Protein AF-A0A955X1X3-F1 (afdb_monomer)

Mean predicted aligned error: 7.54 Å

Nearest PDB structures (foldseek):
  5fnn-assembly2_B  TM=8.865E-01  e=3.882E-06  Escherichia coli K-12
  7bhc-assembly2_B  TM=8.865E-01  e=4.724E-06  Escherichia coli K-12
  5fny-assembly2_B  TM=8.948E-01  e=7.349E-06  Escherichia coli K-12
  7oyi-assembly2_B  TM=8.916E-01  e=1.088E-05  Escherichia coli K-12
  5fnp-assembly2_B  TM=8.627E-01  e=6.996E-06  Escherichia coli K-12

Foldseek 3Di:
DDDDDPDDDDDPDDVDDDPLVPLVVLLVDPLVVLLCCCVVPQPVVLLVLLVLLLVLLVLLVVVVQADPVLNVLSVVLSVLVNVLVVCCVPPQSVCLVVLVLVVNVVVLVVSVVVLVVSVVSLVVSLVRLVPGDADPPVVSNVSSVVSNVSSVVSVVSSVSSVCSCVRRNNVVSNVD

Radius of gyration: 18.53 Å; Cα contacts (8 Å, |Δi|>4): 139; chains: 1; bounding box: 48×33×53 Å

Structure (mmCIF, N/CA/C/O backbone):
data_AF-A0A955X1X3-F1
#
_entry.id   AF-A0A955X1X3-F1
#
loop_
_atom_site.group_PDB
_atom_site.id
_atom_site.type_symbol
_atom_site.label_atom_id
_atom_site.label_alt_id
_atom_site.label_comp_id
_atom_site.label_asym_id
_atom_site.label_entity_id
_atom_site.label_seq_id
_atom_site.pdbx_PDB_ins_code
_atom_site.Cartn_x
_atom_site.Cartn_y
_atom_site.Cartn_z
_atom_site.occupancy
_atom_site.B_iso_or_equiv
_atom_site.auth_seq_id
_atom_site.auth_comp_id
_atom_site.auth_asym_id
_atom_site.auth_atom_id
_atom_site.pdbx_PDB_model_num
ATOM 1 N N . MET A 1 1 ? 28.014 -24.424 -8.468 1.00 38.72 1 MET A N 1
ATOM 2 C CA . MET A 1 1 ? 28.455 -23.076 -8.046 1.00 38.72 1 MET A CA 1
ATOM 3 C C . MET A 1 1 ? 27.327 -22.443 -7.246 1.00 38.72 1 MET A C 1
ATOM 5 O O . MET A 1 1 ? 26.275 -22.192 -7.814 1.00 38.72 1 MET A O 1
ATOM 9 N N . ARG A 1 2 ? 27.481 -22.294 -5.925 1.00 33.59 2 ARG A N 1
ATOM 10 C CA . ARG A 1 2 ? 26.462 -21.675 -5.061 1.00 33.59 2 ARG A CA 1
ATOM 11 C C . ARG A 1 2 ? 26.580 -20.155 -5.207 1.00 33.59 2 ARG A C 1
ATOM 13 O O . ARG A 1 2 ? 27.651 -19.618 -4.936 1.00 33.59 2 ARG A O 1
ATOM 20 N N . ARG A 1 3 ? 25.529 -19.485 -5.690 1.00 34.31 3 ARG A N 1
ATOM 21 C CA . ARG A 1 3 ? 25.474 -18.017 -5.744 1.00 34.31 3 ARG A CA 1
ATOM 22 C C . ARG A 1 3 ? 25.401 -17.507 -4.302 1.00 34.31 3 ARG A C 1
ATOM 24 O O . ARG A 1 3 ? 24.517 -17.921 -3.561 1.00 34.31 3 ARG A O 1
ATOM 31 N N . ARG A 1 4 ? 26.383 -16.701 -3.888 1.00 33.38 4 ARG A N 1
ATOM 32 C CA . ARG A 1 4 ? 26.365 -15.996 -2.601 1.00 33.38 4 ARG A CA 1
ATOM 33 C C . ARG A 1 4 ? 25.335 -14.874 -2.704 1.00 33.38 4 ARG A C 1
ATOM 35 O O . ARG A 1 4 ? 25.485 -14.006 -3.558 1.00 33.38 4 ARG A O 1
ATOM 42 N N . THR A 1 5 ? 24.320 -14.908 -1.853 1.00 31.34 5 THR A N 1
ATOM 43 C CA . THR A 1 5 ? 23.469 -13.756 -1.547 1.00 31.34 5 THR A CA 1
ATOM 44 C C . THR A 1 5 ? 24.368 -12.641 -0.996 1.00 31.34 5 THR A C 1
ATOM 46 O O . THR A 1 5 ? 25.199 -12.935 -0.129 1.00 31.34 5 THR A O 1
ATOM 49 N N . PRO A 1 6 ? 24.286 -11.392 -1.485 1.00 35.31 6 PRO A N 1
ATOM 50 C CA . 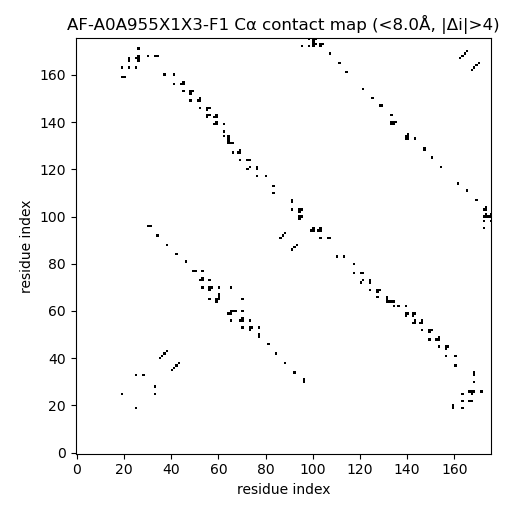PRO A 1 6 ? 24.982 -10.289 -0.843 1.00 35.31 6 PRO A CA 1
ATOM 51 C C . PRO A 1 6 ? 24.318 -10.040 0.514 1.00 35.31 6 PRO A C 1
ATOM 53 O O . PRO A 1 6 ? 23.179 -9.594 0.597 1.00 35.31 6 PRO A O 1
ATOM 56 N N . GLN A 1 7 ? 25.020 -10.401 1.585 1.00 31.58 7 GLN A N 1
ATOM 57 C CA . GLN A 1 7 ? 24.605 -10.103 2.947 1.00 31.58 7 GLN A CA 1
ATOM 58 C C . GLN A 1 7 ? 24.940 -8.635 3.213 1.00 31.58 7 GLN A C 1
ATOM 60 O O . GLN A 1 7 ? 26.107 -8.281 3.380 1.00 31.58 7 GLN A O 1
ATOM 65 N N . VAL A 1 8 ? 23.923 -7.777 3.190 1.00 39.81 8 VAL A N 1
ATOM 66 C CA . VAL A 1 8 ? 24.036 -6.416 3.715 1.00 39.81 8 VAL A CA 1
ATOM 67 C C . VAL A 1 8 ? 24.044 -6.546 5.236 1.00 39.81 8 VAL A C 1
ATOM 69 O O . VAL A 1 8 ? 23.034 -6.901 5.838 1.00 39.81 8 VAL A O 1
ATOM 72 N N . SER A 1 9 ? 25.210 -6.355 5.852 1.00 32.03 9 SER A N 1
ATOM 73 C CA . SER A 1 9 ? 25.320 -6.267 7.308 1.00 32.03 9 SER A CA 1
ATOM 74 C C . SER A 1 9 ? 24.825 -4.897 7.759 1.00 32.03 9 SER A C 1
ATOM 76 O O . SER A 1 9 ? 25.375 -3.883 7.330 1.00 32.03 9 SER A O 1
ATOM 78 N N . LEU A 1 10 ? 23.813 -4.877 8.624 1.00 36.25 10 LEU A N 1
ATOM 79 C CA . LEU A 1 10 ? 23.401 -3.678 9.354 1.00 36.25 10 LEU A CA 1
ATOM 80 C C . LEU A 1 10 ? 24.264 -3.541 10.627 1.00 36.25 10 LEU A C 1
ATOM 82 O O . LEU A 1 10 ? 24.614 -4.573 11.211 1.00 36.25 10 LEU A O 1
ATOM 86 N N . PRO A 1 11 ? 24.669 -2.324 11.035 1.00 31.11 11 PRO A N 1
ATOM 87 C CA . PRO A 1 11 ? 25.359 -2.108 12.304 1.00 31.11 11 PRO A CA 1
ATOM 88 C C . PRO A 1 11 ? 24.439 -2.384 13.503 1.00 31.11 11 PRO A C 1
ATOM 90 O O . PRO A 1 11 ? 23.225 -2.244 13.428 1.00 31.11 11 PRO A O 1
ATOM 93 N N . ASP A 1 12 ? 25.018 -2.782 14.636 1.00 33.38 12 ASP A N 1
ATOM 94 C CA . ASP A 1 12 ? 24.260 -2.979 15.873 1.00 33.38 12 ASP A CA 1
ATOM 95 C C . ASP A 1 12 ? 23.991 -1.637 16.576 1.00 33.38 12 ASP A C 1
ATOM 97 O O . ASP A 1 12 ? 24.926 -0.932 16.968 1.00 33.38 12 ASP A O 1
ATOM 101 N N . GLY A 1 13 ? 22.715 -1.355 16.860 1.00 35.12 13 GLY A N 1
ATOM 102 C CA . GLY A 1 13 ? 22.334 -0.564 18.035 1.00 35.12 13 GLY A CA 1
ATOM 103 C C . GLY A 1 13 ? 21.873 0.880 17.830 1.00 35.12 13 GLY A C 1
ATOM 104 O O . GLY A 1 13 ? 21.915 1.648 18.792 1.00 35.12 13 GLY A O 1
ATOM 105 N N . ALA A 1 14 ? 21.374 1.264 16.657 1.00 33.19 14 ALA A N 1
ATOM 106 C CA . ALA A 1 14 ? 20.589 2.489 16.509 1.00 33.19 14 ALA A CA 1
ATOM 107 C C . ALA A 1 14 ? 19.117 2.157 16.218 1.00 33.19 14 ALA A C 1
ATOM 109 O O . ALA A 1 14 ? 18.791 1.113 15.661 1.00 33.19 14 ALA A O 1
ATOM 110 N N . LEU A 1 15 ? 18.208 3.059 16.592 1.00 42.00 15 LEU A N 1
ATOM 111 C CA . LEU A 1 15 ? 16.875 3.160 15.988 1.00 42.00 15 LEU A CA 1
ATOM 112 C C . LEU A 1 15 ? 17.086 3.599 14.526 1.00 42.00 15 LEU A C 1
ATOM 114 O O . LEU A 1 15 ? 16.943 4.771 14.192 1.00 42.00 15 LEU A O 1
ATOM 118 N N . GLU A 1 16 ? 17.632 2.686 13.729 1.00 40.72 16 GLU A N 1
ATOM 119 C CA . GLU A 1 16 ? 18.408 2.965 12.525 1.00 40.72 16 GLU A CA 1
ATOM 120 C C . GLU A 1 16 ? 17.474 3.163 11.332 1.00 40.72 16 GLU A C 1
ATOM 122 O O . GLU A 1 16 ? 16.498 2.429 11.168 1.00 40.72 16 GLU A O 1
ATOM 127 N N . ALA A 1 17 ? 17.769 4.189 10.531 1.00 48.75 17 ALA A N 1
ATOM 128 C CA . ALA A 1 17 ? 17.117 4.465 9.258 1.00 48.75 17 ALA A CA 1
ATOM 129 C C . ALA A 1 17 ? 16.923 3.164 8.466 1.00 48.75 17 ALA A C 1
ATOM 131 O O . ALA A 1 17 ? 17.832 2.331 8.383 1.00 48.75 17 ALA A O 1
ATOM 132 N N . TRP A 1 18 ? 15.732 2.971 7.907 1.00 52.72 18 TRP A N 1
ATOM 133 C CA . TRP A 1 18 ? 15.454 1.773 7.130 1.00 52.72 18 TRP A CA 1
ATOM 134 C C . TRP A 1 18 ? 16.332 1.822 5.864 1.00 52.72 18 TRP A C 1
ATOM 136 O O . TRP A 1 18 ? 16.589 2.908 5.349 1.00 52.72 18 TRP A O 1
ATOM 146 N N . PRO A 1 19 ? 16.813 0.692 5.311 1.00 57.59 19 PRO A N 1
ATOM 147 C CA . PRO A 1 19 ? 17.667 0.694 4.108 1.00 57.59 19 PRO A CA 1
ATOM 148 C C . PRO A 1 19 ? 17.035 1.387 2.879 1.00 57.59 19 PRO A C 1
ATOM 150 O O . PRO A 1 19 ? 17.718 1.722 1.918 1.00 57.59 19 PRO A O 1
ATOM 153 N N . GLU A 1 20 ? 15.729 1.614 2.918 1.00 63.03 20 GLU A N 1
ATOM 154 C CA . GLU A 1 20 ? 14.880 2.362 1.983 1.00 63.03 20 GLU A CA 1
ATOM 155 C C . GLU A 1 20 ? 14.986 3.898 2.118 1.00 63.03 20 GLU A C 1
ATOM 157 O O . GLU A 1 20 ? 14.606 4.636 1.204 1.00 63.03 20 GLU A O 1
ATOM 162 N N . ASP A 1 21 ? 15.576 4.409 3.202 1.00 69.06 21 ASP A N 1
ATOM 163 C CA . ASP A 1 21 ? 15.814 5.842 3.392 1.00 69.06 21 ASP A CA 1
ATOM 164 C C . ASP A 1 21 ? 16.905 6.367 2.435 1.00 69.06 21 ASP A C 1
ATOM 166 O O . ASP A 1 21 ? 16.826 7.513 1.973 1.00 69.06 21 ASP A O 1
ATOM 170 N N . ASP A 1 22 ? 17.852 5.512 2.021 1.00 86.19 22 ASP A N 1
ATOM 171 C CA . ASP A 1 22 ? 18.859 5.821 0.995 1.00 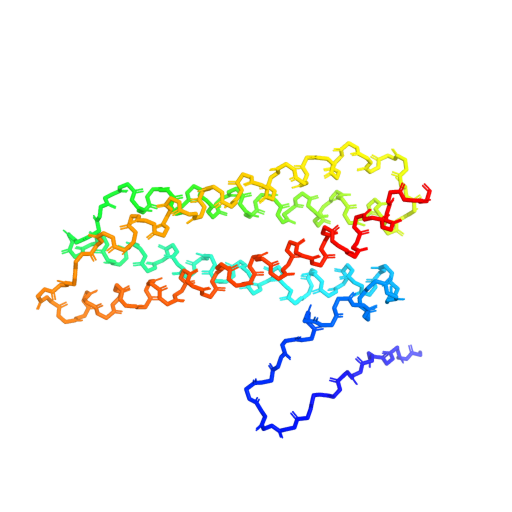86.19 22 ASP A CA 1
ATOM 172 C C . ASP A 1 22 ? 18.331 5.561 -0.429 1.00 86.19 22 ASP A C 1
ATOM 174 O O . ASP A 1 22 ? 18.731 4.636 -1.141 1.00 86.19 22 ASP A O 1
ATOM 178 N N . ILE A 1 23 ? 17.409 6.419 -0.870 1.00 90.75 23 ILE A N 1
ATOM 179 C CA . ILE A 1 23 ? 16.838 6.343 -2.226 1.00 90.75 23 ILE A CA 1
ATOM 180 C C . ILE A 1 23 ? 17.895 6.479 -3.324 1.00 90.75 23 ILE A C 1
ATOM 182 O O . ILE A 1 23 ? 17.730 5.956 -4.425 1.00 90.75 23 ILE A O 1
ATOM 186 N N . GLU A 1 24 ? 18.997 7.173 -3.042 1.00 91.12 24 GLU A N 1
ATOM 187 C CA . GLU A 1 24 ? 20.057 7.403 -4.016 1.00 91.12 24 GLU A CA 1
ATOM 188 C C . GLU A 1 24 ? 20.859 6.122 -4.278 1.00 91.12 24 GLU A C 1
ATOM 190 O O . GLU A 1 24 ? 21.244 5.859 -5.423 1.00 91.12 24 GLU A O 1
ATOM 195 N N . ALA A 1 25 ? 21.057 5.284 -3.257 1.00 91.06 25 ALA A N 1
ATOM 196 C CA . ALA A 1 25 ? 21.576 3.934 -3.442 1.00 91.06 25 ALA A CA 1
ATOM 197 C C . ALA A 1 25 ? 20.632 3.085 -4.311 1.00 91.06 25 ALA A C 1
ATOM 199 O O . ALA A 1 25 ? 21.085 2.451 -5.269 1.00 91.06 25 ALA A O 1
ATOM 200 N N . TRP A 1 26 ? 19.320 3.126 -4.057 1.00 93.88 26 TRP A N 1
ATOM 201 C CA . TRP A 1 26 ? 18.333 2.353 -4.825 1.00 93.88 26 TRP A CA 1
ATOM 202 C C . TRP A 1 26 ? 18.183 2.801 -6.282 1.00 93.88 26 TRP A C 1
ATOM 204 O O . TRP A 1 26 ? 18.045 1.961 -7.175 1.00 93.88 26 TRP A O 1
ATOM 214 N N . ARG A 1 27 ? 18.321 4.101 -6.570 1.00 94.06 27 ARG A N 1
ATOM 215 C CA . ARG A 1 27 ? 18.394 4.624 -7.949 1.00 94.06 27 ARG A CA 1
ATOM 216 C C . ARG A 1 27 ? 19.571 4.052 -8.743 1.00 94.06 27 ARG A C 1
ATOM 218 O O . ARG A 1 27 ? 19.492 3.970 -9.967 1.00 94.06 27 ARG A O 1
ATOM 225 N N . LYS A 1 28 ? 20.648 3.645 -8.066 1.00 92.69 28 LYS A N 1
ATOM 226 C CA . LYS A 1 28 ? 21.863 3.079 -8.680 1.00 92.69 28 LYS A CA 1
ATOM 227 C C . LYS A 1 28 ? 21.910 1.553 -8.650 1.00 92.69 28 LYS A C 1
ATOM 229 O O . LYS A 1 28 ? 22.632 0.960 -9.450 1.00 92.69 28 LYS A O 1
ATOM 234 N N . ALA A 1 29 ? 21.166 0.913 -7.750 1.00 93.25 29 ALA A N 1
ATOM 235 C CA . ALA A 1 29 ? 21.113 -0.541 -7.630 1.00 93.25 29 ALA A CA 1
ATOM 236 C C . ALA A 1 29 ? 20.616 -1.199 -8.935 1.00 93.25 29 ALA A C 1
ATOM 238 O O . ALA A 1 29 ? 19.821 -0.593 -9.655 1.00 93.25 29 ALA A O 1
ATOM 239 N N . PRO A 1 30 ? 21.027 -2.432 -9.278 1.00 95.06 30 PRO A N 1
ATOM 240 C C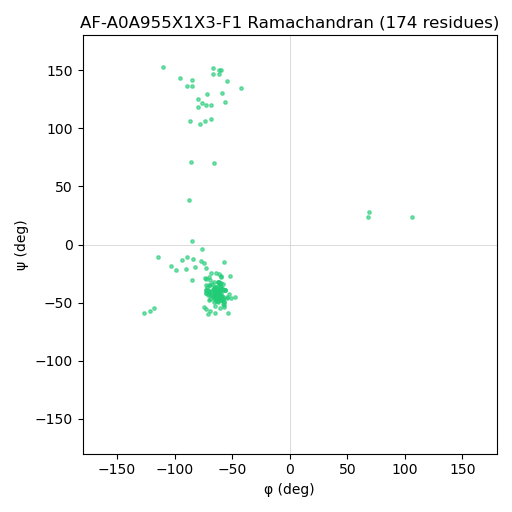A . PRO A 1 30 ? 20.451 -3.156 -10.414 1.00 95.06 30 PRO A CA 1
ATOM 241 C C . PRO A 1 30 ? 18.921 -3.262 -10.304 1.00 95.06 30 PRO A C 1
ATOM 243 O O . PRO A 1 30 ? 18.409 -3.493 -9.210 1.00 95.06 30 PRO A O 1
ATOM 246 N N . ILE A 1 31 ? 18.197 -3.116 -11.423 1.00 93.75 31 ILE A N 1
ATOM 247 C CA . ILE A 1 31 ? 16.719 -3.175 -11.443 1.00 93.75 31 ILE A CA 1
ATOM 248 C C . ILE A 1 31 ? 16.214 -4.480 -10.816 1.00 93.75 31 ILE A C 1
ATOM 250 O O . ILE A 1 31 ? 15.359 -4.436 -9.938 1.00 93.75 31 ILE A O 1
ATOM 254 N N . ASP A 1 32 ? 16.808 -5.619 -11.181 1.00 94.62 32 ASP A N 1
ATOM 255 C CA . ASP A 1 32 ? 16.432 -6.926 -10.628 1.00 94.62 32 ASP A CA 1
ATOM 256 C C . ASP A 1 32 ? 16.621 -7.000 -9.108 1.00 94.62 32 ASP A C 1
ATOM 258 O O . ASP A 1 32 ? 15.840 -7.643 -8.416 1.00 94.62 32 ASP A O 1
ATOM 262 N N . THR A 1 33 ? 17.643 -6.326 -8.568 1.00 95.25 33 THR A N 1
ATOM 263 C CA . THR A 1 33 ? 17.883 -6.268 -7.120 1.00 95.25 33 THR A CA 1
ATOM 264 C C . THR A 1 33 ? 16.824 -5.430 -6.410 1.00 95.25 33 THR A C 1
ATOM 266 O O . THR A 1 33 ? 16.367 -5.823 -5.341 1.00 95.25 33 THR A O 1
ATOM 269 N N . LEU A 1 34 ? 16.411 -4.303 -6.999 1.00 95.50 34 LEU A N 1
ATOM 270 C CA . LEU A 1 34 ? 15.332 -3.474 -6.456 1.00 95.50 34 LEU A CA 1
ATOM 271 C C . LEU A 1 34 ? 13.984 -4.208 -6.502 1.00 95.50 34 LEU A C 1
ATOM 273 O O . LEU A 1 34 ? 13.302 -4.277 -5.486 1.00 95.50 34 LEU A O 1
ATOM 277 N N . ILE A 1 35 ? 13.641 -4.829 -7.635 1.00 96.75 35 ILE A N 1
ATOM 278 C CA . ILE A 1 35 ? 12.428 -5.653 -7.768 1.00 96.75 35 ILE A CA 1
ATOM 279 C C . ILE A 1 35 ? 12.434 -6.790 -6.742 1.00 96.75 35 ILE A C 1
ATOM 281 O O . ILE A 1 35 ? 11.444 -7.002 -6.048 1.00 96.75 35 ILE A O 1
ATOM 285 N N . GLN A 1 36 ? 13.555 -7.505 -6.607 1.00 96.44 36 GLN A N 1
ATOM 286 C CA . GLN A 1 36 ? 13.670 -8.580 -5.625 1.00 96.44 36 GLN A CA 1
ATOM 287 C C . GLN A 1 36 ? 13.451 -8.063 -4.199 1.00 96.44 36 GLN A C 1
ATOM 289 O O . GLN A 1 36 ? 12.759 -8.707 -3.418 1.00 96.44 36 GLN A O 1
ATOM 294 N N . HIS A 1 37 ? 14.000 -6.895 -3.858 1.00 95.19 37 HIS A N 1
ATOM 295 C CA . HIS A 1 37 ? 13.796 -6.295 -2.544 1.00 95.19 37 HIS A CA 1
ATOM 296 C C . HIS A 1 37 ? 12.326 -5.941 -2.283 1.00 95.19 37 HIS A C 1
ATOM 298 O O . HIS A 1 37 ? 11.801 -6.268 -1.218 1.00 95.19 37 HIS A O 1
ATOM 304 N N . LEU A 1 38 ? 11.646 -5.337 -3.262 1.00 96.44 38 LEU A N 1
ATOM 305 C CA . LEU A 1 38 ? 10.218 -5.025 -3.175 1.00 96.44 38 LEU A CA 1
ATOM 306 C C . LEU A 1 38 ? 9.394 -6.294 -2.907 1.00 96.44 38 LEU A C 1
ATOM 308 O O . LEU A 1 38 ? 8.676 -6.366 -1.910 1.00 96.44 38 LEU A O 1
ATOM 312 N N . VAL A 1 39 ? 9.591 -7.340 -3.710 1.00 97.94 39 VAL A N 1
ATOM 313 C CA . VAL A 1 39 ? 8.798 -8.578 -3.630 1.00 97.94 39 VAL A CA 1
ATOM 314 C C . VAL A 1 39 ? 9.137 -9.439 -2.409 1.00 97.94 39 VAL A C 1
ATOM 316 O O . VAL A 1 39 ? 8.245 -10.031 -1.809 1.00 97.94 39 VAL A O 1
ATOM 319 N N . GLU A 1 40 ? 10.410 -9.548 -2.025 1.00 95.56 40 GLU A N 1
ATOM 320 C CA . GLU A 1 40 ? 10.831 -10.457 -0.947 1.00 95.56 40 GLU A CA 1
ATOM 321 C C . GLU A 1 40 ? 10.818 -9.800 0.440 1.00 95.56 40 GLU A C 1
ATOM 323 O O . GLU A 1 40 ? 10.756 -10.510 1.445 1.00 95.56 40 GLU A O 1
ATOM 328 N N . VAL A 1 41 ? 10.868 -8.464 0.518 1.00 91.12 41 VAL A N 1
ATOM 329 C CA . VAL A 1 41 ? 10.935 -7.728 1.791 1.00 91.12 41 VAL A CA 1
ATOM 330 C C . VAL A 1 41 ? 9.719 -6.829 1.995 1.00 91.12 41 VAL A C 1
ATOM 332 O O . VAL A 1 41 ? 9.044 -6.961 3.019 1.00 91.12 41 VAL A O 1
ATOM 335 N N . HIS A 1 42 ? 9.402 -5.941 1.048 1.00 91.31 42 HIS A N 1
ATOM 336 C CA . HIS A 1 42 ? 8.322 -4.965 1.243 1.00 91.31 42 HIS A CA 1
ATOM 337 C C . HIS A 1 42 ? 6.945 -5.603 1.189 1.00 91.31 42 HIS A C 1
ATOM 339 O O . HIS A 1 42 ? 6.180 -5.483 2.148 1.00 91.31 42 HIS A O 1
ATOM 345 N N . HIS A 1 43 ? 6.634 -6.309 0.104 1.00 98.00 43 HIS A N 1
ATOM 346 C CA . HIS A 1 43 ? 5.285 -6.802 -0.138 1.00 98.00 43 HIS A CA 1
ATOM 347 C C . HIS A 1 43 ? 4.811 -7.766 0.963 1.00 98.00 43 HIS A C 1
ATOM 349 O O . HIS A 1 43 ? 3.700 -7.581 1.461 1.00 98.00 43 HIS A O 1
ATOM 355 N N . PRO A 1 44 ? 5.607 -8.748 1.439 1.00 97.50 44 PRO A N 1
ATOM 356 C CA . PRO A 1 44 ? 5.163 -9.656 2.493 1.00 97.50 44 PRO A CA 1
ATOM 357 C C . PRO A 1 44 ? 4.875 -8.914 3.802 1.00 97.50 44 PRO A C 1
ATOM 359 O O . PRO A 1 44 ? 3.865 -9.170 4.455 1.00 97.50 44 PRO A O 1
ATOM 362 N N . MET A 1 45 ? 5.727 -7.954 4.171 1.00 94.81 45 MET A N 1
ATOM 363 C CA . MET A 1 45 ? 5.553 -7.179 5.399 1.00 94.81 45 MET A CA 1
ATOM 364 C C . MET A 1 45 ? 4.391 -6.189 5.311 1.00 94.81 45 MET A C 1
ATOM 366 O O . MET A 1 45 ? 3.684 -5.992 6.302 1.00 94.81 45 MET A O 1
ATOM 370 N N . LEU A 1 46 ? 4.167 -5.586 4.144 1.00 96.50 46 LEU A N 1
ATOM 371 C CA . LEU A 1 46 ? 3.016 -4.727 3.893 1.00 96.50 46 LEU A CA 1
ATOM 372 C C . LEU A 1 46 ? 1.710 -5.527 3.995 1.00 96.50 46 LEU A C 1
ATOM 374 O O . LEU A 1 46 ? 0.821 -5.125 4.743 1.00 96.50 46 LEU A O 1
ATOM 378 N N . ARG A 1 47 ? 1.637 -6.707 3.361 1.00 98.31 47 ARG A N 1
ATOM 379 C CA . ARG A 1 47 ? 0.489 -7.628 3.468 1.00 98.31 47 ARG A CA 1
ATOM 380 C C . ARG A 1 47 ? 0.195 -8.021 4.915 1.00 98.31 47 ARG A C 1
ATOM 382 O O . ARG A 1 47 ? -0.930 -7.868 5.373 1.00 98.31 47 ARG A O 1
ATOM 389 N N . LEU A 1 48 ? 1.217 -8.438 5.668 1.00 97.69 48 LEU A N 1
ATOM 390 C CA . LEU A 1 48 ? 1.064 -8.784 7.087 1.00 97.69 48 LEU A CA 1
ATOM 391 C C . LEU A 1 48 ? 0.539 -7.610 7.926 1.00 97.69 48 LEU A C 1
ATOM 393 O O . LEU A 1 48 ? -0.266 -7.808 8.835 1.00 97.69 48 LEU A O 1
ATOM 397 N N . THR A 1 49 ? 0.997 -6.392 7.635 1.00 96.19 49 THR A N 1
ATOM 398 C CA . THR A 1 49 ? 0.590 -5.191 8.377 1.00 96.19 49 THR A CA 1
ATOM 399 C C . THR A 1 49 ? -0.852 -4.798 8.045 1.00 96.19 49 THR A C 1
ATOM 401 O O . THR A 1 49 ? -1.624 -4.506 8.959 1.00 96.19 49 THR A O 1
ATOM 404 N N . LEU A 1 50 ? -1.238 -4.871 6.765 1.00 97.50 50 LEU A N 1
ATOM 405 C CA . LEU A 1 50 ? -2.619 -4.700 6.299 1.00 97.50 50 LEU A CA 1
ATOM 406 C C . LEU A 1 50 ? -3.569 -5.697 6.964 1.00 97.50 50 LEU A C 1
ATOM 408 O O . LEU A 1 50 ? -4.554 -5.296 7.585 1.00 97.50 50 LEU A O 1
ATOM 412 N N . ASP A 1 51 ? -3.250 -6.988 6.885 1.00 97.69 51 ASP A N 1
ATOM 413 C CA . ASP A 1 51 ? -4.103 -8.056 7.409 1.00 97.69 51 ASP A CA 1
ATOM 414 C C . ASP A 1 51 ? -4.247 -7.955 8.933 1.00 97.69 51 ASP A C 1
ATOM 416 O O . ASP A 1 51 ? -5.334 -8.165 9.480 1.00 97.69 51 ASP A O 1
ATOM 420 N N . ARG A 1 52 ? -3.174 -7.556 9.632 1.00 97.12 52 ARG A N 1
ATOM 421 C CA . ARG A 1 52 ? -3.221 -7.268 11.070 1.00 97.12 52 ARG A CA 1
ATOM 422 C C . ARG A 1 52 ? -4.159 -6.101 11.381 1.00 97.12 52 ARG A C 1
ATOM 424 O O . ARG A 1 52 ? -4.957 -6.220 12.309 1.00 97.12 52 ARG A O 1
ATOM 431 N N . ALA A 1 53 ? -4.085 -4.999 10.635 1.00 96.44 53 ALA A N 1
ATOM 432 C CA . ALA A 1 53 ? -4.960 -3.847 10.846 1.00 96.44 53 ALA A CA 1
ATOM 433 C C . ALA A 1 53 ? -6.440 -4.220 10.628 1.00 96.44 53 ALA A C 1
ATOM 435 O O . ALA A 1 53 ? -7.294 -3.877 11.446 1.00 96.44 53 ALA A O 1
ATOM 436 N N . VAL A 1 54 ? -6.745 -5.001 9.585 1.00 95.81 54 VAL A N 1
ATOM 437 C CA . VAL A 1 54 ? -8.102 -5.522 9.338 1.00 95.81 54 VAL A CA 1
ATOM 438 C C . VAL A 1 54 ? -8.566 -6.438 10.476 1.00 95.81 54 VAL A C 1
ATOM 440 O O . VAL A 1 54 ? -9.694 -6.321 10.949 1.00 95.81 54 VAL A O 1
ATOM 443 N N . ALA A 1 55 ? -7.713 -7.340 10.964 1.00 94.19 55 ALA A N 1
ATOM 444 C CA . ALA A 1 55 ? -8.077 -8.226 12.069 1.00 94.19 55 ALA A CA 1
ATOM 445 C C . ALA A 1 55 ? -8.372 -7.449 13.364 1.00 94.19 55 ALA A C 1
ATOM 447 O O . ALA A 1 55 ? -9.345 -7.750 14.059 1.00 94.19 55 ALA A O 1
ATOM 448 N N . LEU A 1 56 ? -7.563 -6.431 13.673 1.00 92.62 56 LEU A N 1
ATOM 449 C CA . LEU A 1 56 ? -7.761 -5.568 14.838 1.00 92.62 56 LEU A CA 1
ATOM 450 C C . LEU A 1 56 ? -9.058 -4.760 14.731 1.00 92.62 56 LEU A C 1
ATOM 452 O O . LEU A 1 56 ? -9.802 -4.692 15.708 1.00 92.62 56 LEU A O 1
ATOM 456 N N . SER A 1 57 ? -9.396 -4.231 13.550 1.00 91.31 57 SER A N 1
ATOM 457 C CA . SER A 1 57 ? -10.657 -3.499 13.367 1.00 91.31 57 SER A CA 1
ATOM 458 C C . SER A 1 57 ? -11.884 -4.379 13.629 1.00 91.31 57 SER A C 1
ATOM 460 O O . SER A 1 57 ? -12.849 -3.924 14.241 1.00 91.31 57 SER A O 1
ATOM 462 N N . VAL A 1 58 ? -11.828 -5.670 13.282 1.00 89.44 58 VAL A N 1
ATOM 463 C CA . VAL A 1 58 ? -12.888 -6.638 13.614 1.00 89.44 58 VAL A CA 1
ATOM 464 C C . VAL A 1 58 ? -13.001 -6.870 15.123 1.00 89.44 58 VAL A C 1
ATOM 466 O O . VAL A 1 58 ? -14.116 -7.000 15.633 1.00 89.44 58 VAL A O 1
ATOM 469 N N . VAL A 1 59 ? -11.881 -6.934 15.852 1.00 86.50 59 VAL A N 1
ATOM 470 C CA . VAL A 1 59 ? -11.891 -7.088 17.319 1.00 86.50 59 VAL A CA 1
ATOM 471 C C . VAL A 1 59 ? -12.534 -5.871 17.978 1.00 86.50 59 VAL A C 1
ATOM 473 O O . VAL A 1 59 ? -13.455 -6.037 18.776 1.00 86.50 59 VAL A O 1
ATOM 476 N N . VAL A 1 60 ? -12.116 -4.664 17.593 1.00 82.81 60 VAL A N 1
ATOM 477 C CA . VAL A 1 60 ? -12.660 -3.413 18.143 1.00 82.81 60 VAL A CA 1
ATOM 478 C C . VAL A 1 60 ? -14.151 -3.262 17.803 1.00 82.81 60 VAL A C 1
ATOM 480 O O . VAL A 1 60 ? -14.951 -2.899 18.665 1.00 82.81 60 VAL A O 1
ATOM 483 N N . ALA A 1 61 ? -14.576 -3.641 16.591 1.00 83.06 61 ALA A N 1
ATOM 484 C CA . ALA A 1 61 ? -15.986 -3.594 16.191 1.00 83.06 61 ALA A CA 1
ATOM 485 C C . ALA A 1 61 ? -16.892 -4.512 17.038 1.00 83.06 61 ALA A C 1
ATOM 487 O O . ALA A 1 61 ? -18.049 -4.177 17.292 1.00 83.06 61 ALA A O 1
ATOM 488 N N . ARG A 1 62 ? -16.3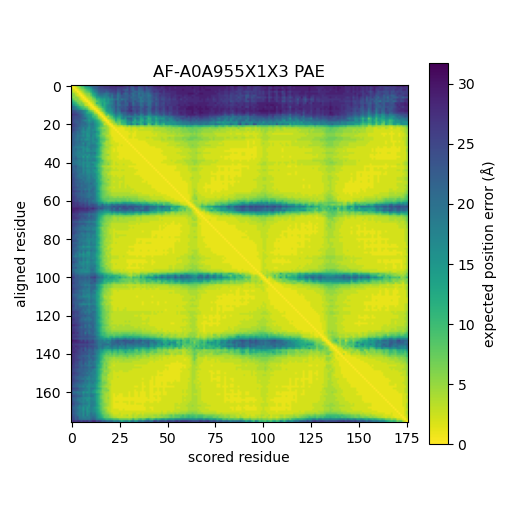83 -5.658 17.520 1.00 77.44 62 ARG A N 1
ATOM 489 C CA . ARG A 1 62 ? -17.138 -6.568 18.409 1.00 77.44 62 ARG A CA 1
ATOM 490 C C . ARG A 1 62 ? -17.393 -5.976 19.796 1.00 77.44 62 ARG A C 1
ATOM 492 O O . ARG A 1 62 ? -18.367 -6.374 20.428 1.00 77.44 62 ARG A O 1
ATOM 499 N N . GLY A 1 63 ? -16.559 -5.034 20.238 1.00 70.56 63 GLY A N 1
ATOM 500 C CA . GLY A 1 63 ? -16.758 -4.258 21.465 1.00 70.56 63 GLY A CA 1
ATOM 501 C C . GLY A 1 63 ? -17.820 -3.156 21.352 1.00 70.56 63 GLY A C 1
ATOM 502 O O . GLY A 1 63 ? -18.142 -2.539 22.356 1.00 70.56 63 GLY A O 1
ATOM 503 N N . GLN A 1 64 ? -18.398 -2.944 20.158 1.00 65.62 64 GLN A N 1
ATOM 504 C CA . GLN A 1 64 ? -19.336 -1.860 19.813 1.00 65.62 64 GLN A CA 1
ATOM 505 C C . GLN A 1 64 ? -18.744 -0.436 19.805 1.00 65.62 64 GLN A C 1
ATOM 507 O O . GLN A 1 64 ? -19.492 0.532 19.913 1.00 65.62 64 GLN A O 1
ATOM 512 N N . GLU A 1 65 ? -17.429 -0.290 19.629 1.00 64.88 65 GLU A N 1
ATOM 513 C CA . GLU A 1 65 ? -16.751 1.018 19.745 1.00 64.88 65 GLU A CA 1
ATOM 514 C C . GLU A 1 65 ? -16.142 1.541 18.448 1.00 64.88 65 GLU A C 1
ATOM 516 O O . GLU A 1 65 ? -15.746 2.703 18.362 1.00 64.88 65 GLU A O 1
ATOM 521 N N . LEU A 1 66 ? -16.087 0.692 17.423 1.00 69.12 66 LEU A N 1
ATOM 522 C CA . LEU A 1 66 ? -15.681 1.106 16.091 1.00 69.12 66 LEU A CA 1
ATOM 523 C C . LEU A 1 66 ? -16.903 1.574 15.303 1.00 69.12 66 LEU A C 1
ATOM 525 O O . LEU A 1 66 ? -17.915 0.870 15.260 1.00 69.12 66 LEU A O 1
ATOM 529 N N . ASP A 1 67 ? -16.769 2.693 14.593 1.00 75.50 67 ASP A N 1
ATOM 530 C CA . ASP A 1 67 ? -17.674 3.009 13.492 1.00 75.50 67 ASP A CA 1
ATOM 531 C C . ASP A 1 67 ? -17.637 1.847 12.474 1.00 75.50 67 ASP A C 1
ATOM 533 O O . ASP A 1 67 ? -16.552 1.512 11.977 1.00 75.50 67 ASP A O 1
ATOM 537 N N . PRO A 1 68 ? -18.775 1.198 12.151 1.00 79.69 68 PRO A N 1
ATOM 538 C CA . PRO A 1 68 ? -18.827 0.162 11.122 1.00 79.69 68 PRO A CA 1
ATOM 539 C C . PRO A 1 68 ? -18.223 0.606 9.783 1.00 79.69 68 PRO A C 1
ATOM 541 O O . PRO A 1 68 ? -17.708 -0.230 9.035 1.00 79.69 68 PRO A O 1
ATOM 544 N N . GLU A 1 69 ? -18.248 1.910 9.491 1.00 87.50 69 GLU A N 1
ATOM 545 C CA . GLU A 1 69 ? -17.617 2.486 8.310 1.00 87.50 69 GLU A CA 1
ATOM 546 C C . GLU A 1 69 ? -16.093 2.296 8.317 1.00 87.50 69 GLU A C 1
ATOM 548 O O . GLU A 1 69 ? -15.536 1.920 7.287 1.00 87.50 69 GLU A O 1
ATOM 553 N N . LEU A 1 70 ? -15.411 2.443 9.459 1.00 89.56 70 LEU A N 1
ATOM 554 C CA . LEU A 1 70 ? -13.957 2.249 9.552 1.00 89.56 70 LEU A CA 1
ATOM 555 C C . LEU A 1 70 ? -13.551 0.823 9.174 1.00 89.56 70 LEU A C 1
ATOM 557 O O . LEU A 1 70 ? -12.643 0.624 8.367 1.00 89.56 70 LEU A O 1
ATOM 561 N N . GLY A 1 71 ? -14.246 -0.177 9.722 1.00 90.88 71 GLY A N 1
ATOM 562 C CA . GLY A 1 71 ? -13.979 -1.580 9.407 1.00 90.88 71 GLY A CA 1
ATOM 563 C C . GLY A 1 71 ? -14.176 -1.881 7.918 1.00 90.88 71 GLY A C 1
ATOM 564 O O . GLY A 1 71 ? -13.323 -2.513 7.293 1.00 90.88 71 GLY A O 1
ATOM 565 N N . ALA A 1 72 ? -15.266 -1.376 7.331 1.00 92.56 72 ALA A N 1
ATOM 566 C CA . ALA A 1 72 ? -15.564 -1.555 5.913 1.00 92.56 72 ALA A CA 1
ATOM 567 C C . ALA A 1 72 ? -14.540 -0.856 5.001 1.00 92.56 72 ALA A C 1
ATOM 569 O O . ALA A 1 72 ? -14.061 -1.462 4.041 1.00 92.56 72 ALA A O 1
ATOM 570 N N . ARG A 1 73 ? -14.167 0.392 5.313 1.00 95.44 73 ARG A N 1
ATOM 571 C CA . ARG A 1 73 ? -13.175 1.174 4.557 1.00 95.44 73 ARG A CA 1
ATOM 572 C C . ARG A 1 73 ? -11.795 0.534 4.617 1.00 95.44 73 ARG A C 1
ATOM 574 O O . ARG A 1 73 ? -11.160 0.392 3.579 1.00 95.44 73 ARG A O 1
ATOM 581 N N . LEU A 1 74 ? -11.356 0.090 5.795 1.00 96.38 74 LEU A N 1
ATOM 582 C CA . LEU A 1 74 ? -10.064 -0.576 5.949 1.00 96.38 74 LEU A CA 1
ATOM 583 C C . LEU A 1 74 ? -10.020 -1.919 5.207 1.00 96.38 74 LEU A C 1
ATOM 585 O O . LEU A 1 74 ? -9.019 -2.227 4.567 1.00 96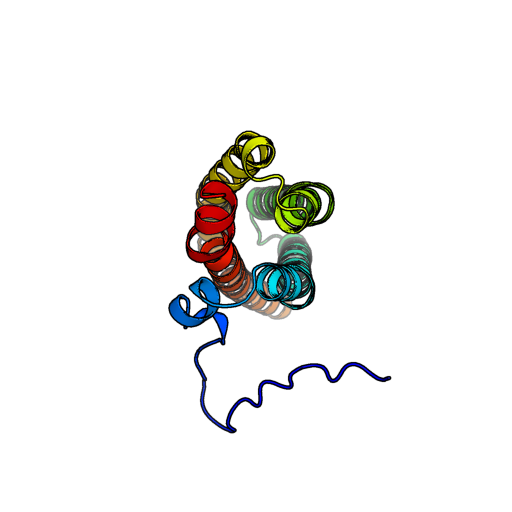.38 74 LEU A O 1
ATOM 589 N N . ALA A 1 75 ? -11.104 -2.700 5.232 1.00 96.00 75 ALA A N 1
ATOM 590 C CA . ALA A 1 75 ? -11.186 -3.941 4.462 1.00 96.00 75 ALA A CA 1
ATOM 591 C C . ALA A 1 75 ? -11.146 -3.685 2.944 1.00 96.00 75 ALA A C 1
ATOM 593 O O . ALA A 1 75 ? -10.436 -4.384 2.220 1.00 96.00 75 ALA A O 1
ATOM 594 N N . ALA A 1 76 ? -11.866 -2.666 2.463 1.00 97.69 76 ALA A N 1
ATOM 595 C CA . ALA A 1 76 ? -11.829 -2.263 1.059 1.00 97.69 76 ALA A CA 1
ATOM 596 C C . ALA A 1 76 ? -10.433 -1.768 0.648 1.00 97.69 76 ALA A C 1
ATOM 598 O O . ALA A 1 76 ? -9.922 -2.171 -0.394 1.00 97.69 76 ALA A O 1
ATOM 599 N N . PHE A 1 77 ? -9.796 -0.954 1.494 1.00 98.31 77 PHE A N 1
ATOM 600 C CA . PHE A 1 77 ? -8.431 -0.478 1.295 1.00 98.31 77 PHE A CA 1
ATOM 601 C C . PHE A 1 77 ? -7.430 -1.636 1.208 1.00 98.31 77 PHE A C 1
ATOM 603 O O . PHE A 1 77 ? -6.636 -1.705 0.273 1.00 98.31 77 PHE A O 1
ATOM 610 N N . ALA A 1 78 ? -7.507 -2.594 2.132 1.00 98.38 78 ALA A N 1
ATOM 611 C CA . ALA A 1 78 ? -6.640 -3.765 2.106 1.00 98.38 78 ALA A CA 1
ATOM 612 C C . ALA A 1 78 ? -6.819 -4.582 0.821 1.00 98.38 78 ALA A C 1
ATOM 614 O O . ALA A 1 78 ? -5.827 -4.984 0.218 1.00 98.38 78 ALA A O 1
ATOM 615 N N . ALA A 1 79 ? -8.058 -4.784 0.364 1.00 98.38 79 ALA A N 1
ATOM 616 C CA . ALA A 1 79 ? -8.324 -5.514 -0.873 1.00 98.38 79 ALA A CA 1
ATOM 617 C C . ALA A 1 79 ? -7.685 -4.840 -2.099 1.00 98.38 79 ALA A C 1
ATOM 619 O O . ALA A 1 79 ? -7.051 -5.526 -2.901 1.00 98.38 79 ALA A O 1
ATOM 620 N N . VAL A 1 80 ? -7.799 -3.511 -2.226 1.00 98.31 80 VAL A N 1
ATOM 621 C CA . VAL A 1 80 ? -7.212 -2.796 -3.372 1.00 98.31 80 VAL A CA 1
ATOM 622 C C . VAL A 1 80 ? -5.686 -2.771 -3.326 1.00 98.31 80 VAL A C 1
ATOM 624 O O . VAL A 1 80 ? -5.070 -2.898 -4.378 1.00 98.31 80 VAL A O 1
ATOM 627 N N . VAL A 1 81 ? -5.066 -2.679 -2.141 1.00 98.62 81 VAL A N 1
ATOM 628 C CA . VAL A 1 81 ? -3.599 -2.760 -2.022 1.00 98.62 81 VAL A CA 1
ATOM 629 C C . VAL A 1 81 ? -3.105 -4.184 -2.296 1.00 98.62 81 VAL A C 1
ATOM 631 O O . VAL A 1 81 ? -2.104 -4.365 -2.977 1.00 98.62 81 VAL A O 1
ATOM 634 N N . HIS A 1 82 ? -3.812 -5.226 -1.848 1.00 98.69 82 HIS A N 1
ATOM 635 C CA . HIS A 1 82 ? -3.458 -6.610 -2.202 1.00 98.69 82 HIS A CA 1
ATOM 636 C C . HIS A 1 82 ? -3.510 -6.846 -3.714 1.00 98.69 82 HIS A C 1
ATOM 638 O O . HIS A 1 82 ? -2.587 -7.439 -4.273 1.00 98.69 82 HIS A O 1
ATOM 644 N N . GLU A 1 83 ? -4.562 -6.357 -4.377 1.00 98.62 83 GLU A N 1
ATOM 645 C CA . GLU A 1 83 ? -4.679 -6.427 -5.835 1.00 98.62 83 GLU A CA 1
ATOM 646 C C . GLU A 1 83 ? -3.562 -5.633 -6.525 1.00 98.62 83 GLU A C 1
ATOM 648 O O . GLU A 1 83 ? -2.990 -6.107 -7.506 1.00 98.62 83 GLU A O 1
ATOM 653 N N . HIS A 1 84 ? -3.236 -4.444 -6.012 1.00 98.62 84 HIS A N 1
ATOM 654 C CA . HIS A 1 84 ? -2.127 -3.619 -6.483 1.00 98.62 84 HIS A CA 1
ATOM 655 C C . HIS A 1 84 ? -0.807 -4.400 -6.490 1.00 98.62 84 HIS A C 1
ATOM 657 O O . HIS A 1 84 ? -0.258 -4.648 -7.563 1.00 98.62 84 HIS A O 1
ATOM 663 N N . LEU A 1 85 ? -0.385 -4.919 -5.332 1.00 98.69 85 LEU A N 1
ATOM 664 C CA . LEU A 1 85 ? 0.851 -5.701 -5.204 1.00 98.69 85 LEU A CA 1
ATOM 665 C C . LEU A 1 85 ? 0.855 -6.937 -6.116 1.00 98.69 85 LEU A C 1
ATOM 667 O O . LEU A 1 85 ? 1.896 -7.345 -6.629 1.00 98.69 85 LEU A O 1
ATOM 671 N N . GLN A 1 86 ? -0.311 -7.555 -6.332 1.00 98.56 86 GLN A N 1
ATOM 672 C CA . GLN A 1 86 ? -0.432 -8.682 -7.252 1.00 98.56 86 GLN A CA 1
ATOM 673 C C . GLN A 1 86 ? -0.219 -8.256 -8.715 1.00 98.56 86 GLN A C 1
ATOM 675 O O . GLN A 1 86 ? 0.494 -8.938 -9.449 1.00 98.56 86 GLN A O 1
ATOM 680 N N . LYS A 1 87 ? -0.796 -7.130 -9.158 1.00 98.31 87 LYS A N 1
ATOM 681 C CA . LYS A 1 87 ? -0.569 -6.592 -10.515 1.00 98.31 87 LYS A CA 1
ATOM 682 C C . LYS A 1 87 ? 0.912 -6.308 -10.748 1.00 98.31 87 LYS A C 1
ATOM 684 O O . LYS A 1 87 ? 1.426 -6.558 -11.844 1.00 98.31 87 LYS A O 1
ATOM 689 N N . GLU A 1 88 ? 1.602 -5.822 -9.728 1.00 98.38 88 GLU A N 1
ATOM 690 C CA . GLU A 1 88 ? 3.033 -5.584 -9.802 1.00 98.38 88 GLU A CA 1
ATOM 691 C C . GLU A 1 88 ? 3.837 -6.871 -9.972 1.00 98.38 88 GLU A C 1
ATOM 693 O O . GLU A 1 88 ? 4.601 -6.994 -10.932 1.00 98.38 88 GLU A O 1
ATOM 698 N N . GLU A 1 89 ? 3.612 -7.847 -9.092 1.00 98.50 89 GLU A N 1
ATOM 699 C CA . GLU A 1 89 ? 4.306 -9.137 -9.091 1.00 98.50 89 GLU A CA 1
ATOM 700 C C . GLU A 1 89 ? 4.032 -9.963 -10.359 1.00 98.50 89 GLU A C 1
ATOM 702 O O . GLU A 1 89 ? 4.959 -10.546 -10.926 1.00 98.50 89 GLU A O 1
ATOM 707 N N . ASP A 1 90 ? 2.785 -9.986 -10.838 1.00 97.25 90 ASP A N 1
ATOM 708 C CA . ASP A 1 90 ? 2.365 -10.838 -11.957 1.00 97.25 90 ASP A CA 1
ATOM 709 C C . ASP A 1 90 ? 2.636 -10.198 -13.329 1.00 97.25 90 ASP A C 1
ATOM 711 O O . ASP A 1 90 ? 2.860 -10.903 -14.321 1.00 97.25 90 ASP A O 1
ATOM 715 N N . VAL A 1 91 ? 2.599 -8.862 -13.420 1.00 94.88 91 VAL A N 1
ATOM 716 C CA . VAL A 1 91 ? 2.587 -8.151 -14.708 1.00 94.88 91 VAL A CA 1
ATOM 717 C C . VAL A 1 91 ? 3.690 -7.108 -14.808 1.00 94.88 91 VAL A C 1
ATOM 719 O O . VAL A 1 91 ? 4.512 -7.186 -15.728 1.00 94.88 91 VAL A O 1
ATOM 722 N N . VAL A 1 92 ? 3.712 -6.126 -13.903 1.00 96.19 92 VAL A N 1
ATOM 723 C CA . VAL A 1 92 ? 4.563 -4.934 -14.052 1.00 96.19 92 VAL A CA 1
ATOM 724 C C . VAL A 1 92 ? 6.036 -5.298 -13.896 1.00 96.19 92 VAL A C 1
ATOM 726 O O . VAL A 1 92 ? 6.816 -5.097 -14.829 1.00 96.19 92 VAL A O 1
ATOM 729 N N . PHE A 1 93 ? 6.426 -5.892 -12.770 1.00 97.00 93 PHE A N 1
ATOM 730 C CA . PHE A 1 93 ? 7.821 -6.220 -12.486 1.00 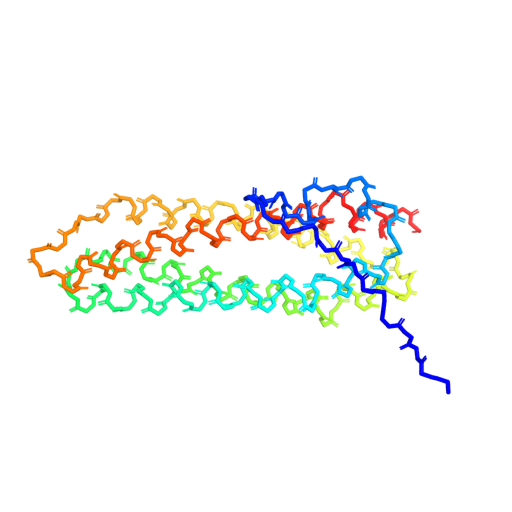97.00 93 PHE A CA 1
ATOM 731 C C . PHE A 1 93 ? 8.406 -7.242 -13.466 1.00 97.00 93 PHE A C 1
ATOM 733 O O . PHE A 1 93 ? 9.505 -6.993 -13.971 1.00 97.00 93 PHE A O 1
ATOM 740 N N . PRO A 1 94 ? 7.704 -8.328 -13.855 1.00 94.94 94 PRO A N 1
ATOM 741 C CA . PRO A 1 94 ? 8.214 -9.227 -14.884 1.00 94.94 94 PRO A CA 1
ATOM 742 C C . PRO A 1 94 ? 8.432 -8.538 -16.236 1.00 94.94 94 PRO A C 1
ATOM 744 O O . PRO A 1 94 ? 9.374 -8.879 -16.951 1.00 94.94 94 PRO A O 1
ATOM 747 N N . ALA A 1 95 ? 7.574 -7.587 -16.620 1.00 93.56 95 ALA A N 1
ATOM 748 C CA . ALA A 1 95 ? 7.745 -6.836 -17.862 1.00 93.56 95 ALA A CA 1
ATOM 749 C C . ALA A 1 95 ? 8.944 -5.875 -17.794 1.00 93.56 95 ALA A C 1
ATOM 751 O O . ALA A 1 95 ? 9.718 -5.803 -18.753 1.00 93.56 95 ALA A O 1
ATOM 752 N N . ILE A 1 96 ? 9.141 -5.205 -16.653 1.00 94.25 96 ILE A N 1
ATOM 753 C CA . ILE A 1 96 ? 10.309 -4.349 -16.400 1.00 94.25 96 ILE A CA 1
ATOM 754 C C . ILE A 1 96 ? 11.603 -5.175 -16.447 1.00 94.25 96 ILE A C 1
ATOM 756 O O . ILE A 1 96 ? 12.517 -4.825 -17.188 1.00 94.25 96 ILE A O 1
ATOM 760 N N . ALA A 1 97 ? 11.665 -6.311 -15.746 1.00 91.75 97 ALA A N 1
ATOM 761 C CA . ALA A 1 97 ? 12.851 -7.176 -15.703 1.00 91.75 97 ALA A CA 1
ATOM 762 C C . ALA A 1 97 ? 13.247 -7.740 -17.084 1.00 91.75 97 ALA A C 1
ATOM 764 O O . ALA A 1 97 ? 14.410 -8.047 -17.340 1.00 91.75 97 ALA A O 1
ATOM 765 N N . ARG A 1 98 ? 12.290 -7.860 -18.015 1.00 90.94 98 ARG A N 1
ATOM 766 C CA . ARG A 1 98 ? 12.545 -8.268 -19.409 1.00 90.94 98 ARG A CA 1
ATOM 767 C C . ARG A 1 98 ? 12.958 -7.113 -20.331 1.00 90.94 98 ARG A C 1
ATOM 769 O O . ARG A 1 98 ? 13.110 -7.345 -21.530 1.00 90.94 98 ARG A O 1
ATOM 776 N N . GLY A 1 99 ? 13.103 -5.891 -19.817 1.00 83.75 99 GLY A N 1
ATOM 777 C CA . GLY A 1 99 ? 13.440 -4.707 -20.611 1.00 83.75 99 GLY A CA 1
ATOM 778 C C . GLY A 1 99 ? 12.316 -4.269 -21.556 1.00 83.75 99 GLY A C 1
ATOM 779 O O . GLY A 1 99 ? 12.576 -3.716 -22.620 1.00 83.75 99 GLY A O 1
ATOM 780 N N . GLN A 1 100 ? 11.051 -4.543 -21.217 1.00 82.31 100 GLN A N 1
ATOM 781 C CA . GLN A 1 100 ? 9.895 -4.196 -22.056 1.00 82.31 100 GLN A CA 1
ATOM 782 C C . GLN A 1 100 ? 9.378 -2.768 -21.775 1.00 82.31 100 GLN A C 1
ATOM 784 O O . GLN A 1 100 ? 8.168 -2.540 -21.797 1.00 82.31 100 GLN A O 1
ATOM 789 N N . GLY A 1 101 ? 10.279 -1.807 -21.531 1.00 72.75 101 GLY A N 1
ATOM 790 C CA . GLY A 1 101 ? 9.982 -0.431 -21.088 1.00 72.75 101 GLY A CA 1
ATOM 791 C C . GLY A 1 101 ? 8.875 0.299 -21.872 1.00 72.75 101 GLY A C 1
ATOM 792 O O . GLY A 1 101 ? 7.936 0.836 -21.278 1.00 72.75 101 GLY A O 1
ATOM 793 N N . PRO A 1 102 ? 8.854 0.258 -23.219 1.00 76.25 102 PRO A N 1
ATOM 794 C CA . PRO A 1 102 ? 7.771 0.875 -23.986 1.00 76.25 102 PRO A CA 1
ATOM 795 C C . PRO A 1 102 ? 6.382 0.275 -23.708 1.00 76.25 102 PRO A C 1
ATOM 797 O O . PRO A 1 102 ? 5.383 0.993 -23.762 1.00 76.25 102 PRO A O 1
ATOM 800 N N . MET A 1 103 ? 6.309 -1.024 -23.398 1.00 80.88 103 MET A N 1
ATOM 801 C CA . MET A 1 103 ? 5.060 -1.731 -23.091 1.00 80.88 103 MET A CA 1
ATOM 802 C C . MET A 1 103 ? 4.613 -1.542 -21.634 1.00 80.88 103 MET A C 1
ATOM 804 O O . MET A 1 103 ? 3.434 -1.735 -21.341 1.00 80.88 103 MET A O 1
ATOM 808 N N . THR A 1 104 ? 5.511 -1.139 -20.728 1.00 87.19 104 THR A N 1
ATOM 809 C CA . THR A 1 104 ? 5.189 -0.919 -19.307 1.00 87.19 104 THR A CA 1
ATOM 810 C C . THR A 1 104 ? 4.603 0.463 -19.030 1.00 87.19 104 THR A C 1
ATOM 812 O O . THR A 1 104 ? 3.996 0.647 -17.981 1.00 87.19 104 THR A O 1
ATOM 815 N N . ARG A 1 105 ? 4.665 1.415 -19.975 1.00 89.94 105 ARG A N 1
ATOM 816 C CA . ARG A 1 105 ? 4.104 2.778 -19.826 1.00 89.94 105 ARG A CA 1
ATOM 817 C C . ARG A 1 105 ? 2.647 2.806 -19.366 1.00 89.94 105 ARG A C 1
ATOM 819 O O . ARG A 1 105 ? 2.305 3.576 -18.475 1.00 89.94 105 ARG A O 1
ATOM 826 N N . GLY A 1 106 ? 1.794 1.984 -19.979 1.00 92.25 106 GLY A N 1
ATOM 827 C CA . GLY A 1 106 ? 0.379 1.881 -19.609 1.00 92.25 106 GLY A CA 1
ATOM 828 C C . GLY A 1 106 ? 0.194 1.327 -18.191 1.00 92.25 106 GLY A C 1
ATOM 829 O O . GLY A 1 106 ? -0.367 2.029 -17.354 1.00 92.25 106 GLY A O 1
ATOM 830 N N . PRO A 1 107 ? 0.698 0.113 -17.898 1.00 94.12 107 PRO A N 1
ATOM 831 C CA . PRO A 1 107 ? 0.642 -0.469 -16.556 1.00 94.12 107 PRO A CA 1
ATOM 832 C C . PRO A 1 107 ? 1.233 0.426 -15.456 1.00 94.12 107 PRO A C 1
ATOM 834 O O . PRO A 1 107 ? 0.583 0.637 -14.440 1.00 94.12 107 PRO A O 1
ATOM 837 N N . VAL A 1 108 ? 2.403 1.034 -15.678 1.00 95.50 108 VAL A N 1
ATOM 838 C CA . VAL A 1 108 ? 3.036 1.952 -14.713 1.00 95.50 108 VAL A CA 1
ATOM 839 C C . VAL A 1 108 ? 2.169 3.189 -14.466 1.00 95.50 108 VAL A C 1
ATOM 841 O O . VAL A 1 108 ? 2.036 3.625 -13.328 1.00 95.50 108 VAL A O 1
ATOM 844 N N . ALA A 1 109 ? 1.512 3.741 -15.492 1.00 95.81 109 ALA A N 1
ATOM 845 C CA . ALA A 1 109 ? 0.590 4.861 -15.297 1.00 95.81 109 ALA A CA 1
ATOM 846 C C . ALA A 1 109 ? -0.613 4.494 -14.407 1.00 95.81 109 ALA A C 1
ATOM 848 O O . ALA A 1 109 ? -1.108 5.353 -13.672 1.00 95.81 109 ALA A O 1
ATOM 849 N N . VAL A 1 110 ? -1.068 3.236 -14.455 1.00 97.25 110 VAL A N 1
ATOM 850 C CA . VAL A 1 110 ? -2.102 2.718 -13.548 1.00 97.25 110 VAL A CA 1
ATOM 851 C C . VAL A 1 110 ? -1.555 2.600 -12.125 1.00 97.25 110 VAL A C 1
ATOM 853 O O . VAL A 1 110 ? -2.200 3.122 -11.222 1.00 97.25 110 VAL A O 1
ATOM 856 N N . MET A 1 111 ? -0.357 2.036 -11.923 1.00 98.38 111 MET A N 1
ATOM 857 C CA . MET A 1 111 ? 0.255 1.932 -10.584 1.00 98.38 111 MET A CA 1
ATOM 858 C C . MET A 1 111 ? 0.438 3.314 -9.941 1.00 98.38 111 MET A C 1
ATOM 860 O O . MET A 1 111 ? -0.055 3.559 -8.847 1.00 98.38 111 MET A O 1
ATOM 864 N N . LEU A 1 112 ? 0.983 4.286 -10.682 1.00 97.81 112 LEU A N 1
ATOM 865 C CA . LEU A 1 112 ? 1.123 5.673 -10.215 1.00 97.81 112 LEU A CA 1
ATOM 866 C C . LEU A 1 112 ? -0.219 6.328 -9.853 1.00 97.81 112 LEU A C 1
ATOM 868 O O . LEU A 1 112 ? -0.276 7.218 -9.001 1.00 97.81 112 LEU A O 1
ATOM 872 N N . LYS A 1 113 ? -1.304 5.967 -10.549 1.00 98.19 113 LYS A N 1
ATOM 873 C CA . LYS A 1 113 ? -2.653 6.431 -10.207 1.00 98.19 113 LYS A CA 1
ATOM 874 C C . LYS A 1 113 ? -3.123 5.789 -8.904 1.00 98.19 113 LYS A C 1
ATOM 876 O O . LYS A 1 113 ? -3.575 6.522 -8.029 1.00 98.19 113 LYS A O 1
ATOM 881 N N . GLU A 1 114 ? -2.964 4.479 -8.771 1.00 98.50 114 GLU A N 1
ATOM 882 C CA . GLU A 1 114 ? -3.327 3.733 -7.566 1.00 98.50 114 GLU A CA 1
ATOM 883 C C . GLU A 1 114 ? -2.548 4.233 -6.339 1.00 98.50 114 GLU A C 1
ATOM 885 O O . GLU A 1 114 ? -3.163 4.466 -5.306 1.00 98.50 114 GLU A O 1
ATOM 890 N N . HIS A 1 115 ? -1.260 4.577 -6.463 1.00 98.44 115 HIS A N 1
ATOM 891 C CA . HIS A 1 115 ? -0.469 5.187 -5.378 1.00 98.44 115 HIS A CA 1
ATOM 892 C C . HIS A 1 115 ? -1.089 6.478 -4.830 1.00 98.44 115 HIS A C 1
ATOM 894 O O . HIS A 1 115 ? -1.081 6.726 -3.620 1.00 98.44 115 HIS A O 1
ATOM 900 N N . ARG A 1 116 ? -1.647 7.321 -5.710 1.00 97.69 116 ARG A N 1
ATOM 901 C CA . ARG A 1 116 ? -2.347 8.546 -5.295 1.00 97.69 116 ARG A CA 1
ATOM 902 C C . ARG A 1 116 ? -3.676 8.226 -4.621 1.00 97.69 116 ARG A C 1
ATOM 904 O O . ARG A 1 116 ? -3.964 8.790 -3.572 1.00 97.69 116 ARG A O 1
ATOM 911 N N . GLU A 1 117 ? -4.444 7.297 -5.181 1.00 97.94 117 GLU A N 1
ATOM 912 C CA . GLU A 1 117 ? -5.736 6.877 -4.620 1.00 97.94 117 GLU A CA 1
ATOM 913 C C . GLU A 1 117 ? -5.570 6.197 -3.256 1.00 97.94 117 GLU A C 1
ATOM 915 O O . GLU A 1 117 ? -6.361 6.427 -2.342 1.00 97.94 117 GLU A O 1
ATOM 920 N N . HIS A 1 118 ? -4.500 5.422 -3.070 1.00 97.94 118 HIS A N 1
ATOM 921 C CA . HIS A 1 118 ? -4.169 4.815 -1.787 1.00 97.94 118 HIS A CA 1
ATOM 922 C C . HIS A 1 118 ? -3.917 5.867 -0.705 1.00 97.94 118 HIS A C 1
ATOM 924 O O . HIS A 1 118 ? -4.267 5.647 0.453 1.00 97.94 118 HIS A O 1
ATOM 930 N N . ARG A 1 119 ? -3.357 7.029 -1.068 1.00 94.56 119 ARG A N 1
ATOM 931 C CA . ARG A 1 119 ? -3.089 8.116 -0.116 1.00 94.56 119 ARG A CA 1
ATOM 932 C C . ARG A 1 119 ? -4.372 8.718 0.421 1.00 94.56 119 ARG A C 1
ATOM 934 O O . ARG A 1 119 ? -4.486 8.945 1.621 1.00 94.56 119 ARG A O 1
ATOM 941 N N . GLU A 1 120 ? -5.323 8.957 -0.470 1.00 95.31 120 GLU A N 1
ATOM 942 C CA . GLU A 1 120 ? -6.634 9.494 -0.118 1.00 95.31 120 GLU A CA 1
ATOM 943 C C . GLU A 1 120 ? -7.408 8.489 0.745 1.00 95.31 120 GLU A C 1
ATOM 945 O O . GLU A 1 120 ? -7.848 8.832 1.841 1.00 95.31 120 GLU A O 1
ATOM 950 N N . ALA A 1 121 ? -7.474 7.225 0.318 1.00 96.75 121 ALA A N 1
ATOM 951 C CA . ALA A 1 121 ? -8.190 6.178 1.043 1.00 96.75 121 ALA A CA 1
ATOM 952 C C . ALA A 1 121 ? -7.609 5.909 2.444 1.00 96.75 121 ALA A C 1
ATOM 954 O O . ALA A 1 121 ? -8.359 5.758 3.410 1.00 96.75 121 ALA A O 1
ATOM 955 N N . LEU A 1 122 ? -6.279 5.878 2.586 1.00 96.06 122 LEU A N 1
ATOM 956 C CA . LEU A 1 122 ? -5.648 5.660 3.888 1.00 96.06 122 LEU A CA 1
ATOM 957 C C . LEU A 1 122 ? -5.842 6.862 4.825 1.00 96.06 122 LEU A C 1
ATOM 959 O O . LEU A 1 122 ? -6.054 6.675 6.023 1.00 96.06 122 LEU A O 1
ATOM 963 N N . ALA A 1 123 ? -5.844 8.089 4.296 1.00 94.38 123 ALA A N 1
ATOM 964 C CA . ALA A 1 123 ? -6.139 9.281 5.089 1.00 94.38 123 ALA A CA 1
ATOM 965 C C . ALA A 1 123 ? -7.564 9.248 5.673 1.00 94.38 123 ALA A C 1
ATOM 967 O O . ALA A 1 123 ? -7.749 9.588 6.842 1.00 94.38 123 ALA A O 1
ATOM 968 N N . GLU A 1 124 ? -8.557 8.790 4.905 1.00 94.25 124 GLU A N 1
ATOM 969 C CA . GLU A 1 124 ? -9.927 8.587 5.403 1.00 94.25 124 GLU A CA 1
ATOM 970 C C . GLU A 1 124 ? -9.977 7.542 6.530 1.00 94.25 124 GLU A C 1
ATOM 972 O O . GLU A 1 124 ? -10.610 7.769 7.563 1.00 94.25 124 GLU A O 1
ATOM 977 N N . VAL A 1 125 ? -9.261 6.422 6.373 1.00 94.88 125 VAL A N 1
ATOM 978 C CA . VAL A 1 125 ? -9.137 5.390 7.417 1.00 94.88 125 VAL A CA 1
ATOM 979 C C . VAL A 1 125 ? -8.526 5.973 8.696 1.00 94.88 125 VAL A C 1
ATOM 981 O O . VAL A 1 125 ? -9.045 5.725 9.785 1.00 94.88 125 VAL A O 1
ATOM 984 N N . HIS A 1 126 ? -7.468 6.783 8.591 1.00 92.44 126 HIS A N 1
ATOM 985 C CA . HIS A 1 126 ? -6.870 7.448 9.752 1.00 92.44 126 HIS A CA 1
ATOM 986 C C . HIS A 1 126 ? -7.836 8.413 10.439 1.00 92.44 126 HIS A C 1
ATOM 988 O O . HIS A 1 126 ? -7.917 8.405 11.666 1.00 92.44 126 HIS A O 1
ATOM 994 N N . GLN A 1 127 ? -8.580 9.219 9.679 1.00 91.38 127 GLN A N 1
ATOM 995 C CA . GLN A 1 127 ? -9.555 10.157 10.245 1.00 91.38 127 GLN A CA 1
ATOM 996 C C . GLN A 1 127 ? -10.637 9.427 11.046 1.00 91.38 127 GLN A C 1
ATOM 998 O O . GLN A 1 127 ? -10.931 9.808 12.179 1.00 91.38 127 GLN A O 1
ATOM 1003 N N . LEU A 1 128 ? -11.177 8.339 10.494 1.00 89.81 128 LEU A N 1
ATOM 1004 C CA . LEU A 1 128 ? -12.156 7.503 11.186 1.00 89.81 128 LEU A CA 1
ATOM 1005 C C . LEU A 1 128 ? -11.554 6.845 12.441 1.00 89.81 128 LEU A C 1
ATOM 1007 O O . LEU A 1 128 ? -12.189 6.828 13.494 1.00 89.81 128 LEU A O 1
ATOM 1011 N N . ALA A 1 129 ? -10.312 6.354 12.369 1.00 88.50 129 ALA A N 1
ATOM 1012 C CA . ALA A 1 129 ? -9.635 5.715 13.501 1.00 88.50 129 ALA A CA 1
ATOM 1013 C C . ALA A 1 129 ? -9.261 6.689 14.632 1.00 88.50 129 ALA A C 1
ATOM 1015 O O . ALA A 1 129 ? -9.245 6.295 15.797 1.00 88.50 129 ALA A O 1
ATOM 1016 N N . GLN A 1 130 ? -8.978 7.954 14.309 1.00 85.56 130 GLN A N 1
ATOM 1017 C CA . GLN A 1 130 ? -8.748 9.022 15.290 1.00 85.56 130 GLN A CA 1
ATOM 1018 C C . GLN A 1 130 ? -10.042 9.480 15.971 1.00 85.56 130 GLN A C 1
ATOM 1020 O O . GLN A 1 130 ? -10.006 9.933 17.112 1.00 85.56 130 GLN A O 1
ATOM 1025 N N . GLY A 1 131 ? -11.178 9.374 15.275 1.00 82.94 131 GLY A N 1
ATOM 1026 C CA . GLY A 1 131 ? -12.498 9.671 15.831 1.00 82.94 131 GLY A CA 1
ATOM 1027 C C . GLY A 1 131 ? -13.022 8.604 16.797 1.00 82.94 131 GLY A C 1
ATOM 1028 O O . GLY A 1 131 ? -13.958 8.880 17.546 1.00 82.94 131 GLY A O 1
ATOM 1029 N N . ALA A 1 132 ? -12.431 7.405 16.803 1.00 80.12 132 ALA A N 1
ATOM 1030 C CA . ALA A 1 132 ? -12.807 6.333 17.715 1.00 80.12 132 ALA A CA 1
ATOM 1031 C C . ALA A 1 132 ? -12.352 6.649 19.150 1.00 80.12 132 ALA A C 1
ATOM 1033 O O . ALA A 1 132 ? -11.193 6.989 19.398 1.00 80.12 132 ALA A O 1
ATOM 1034 N N . THR A 1 133 ? -13.268 6.532 20.111 1.00 71.19 133 THR A N 1
ATOM 1035 C CA . THR A 1 133 ? -12.985 6.775 21.530 1.00 71.19 133 THR A CA 1
ATOM 1036 C C . THR A 1 133 ? -12.649 5.474 22.256 1.00 71.19 133 THR A C 1
ATOM 1038 O O . THR A 1 133 ? -13.303 4.472 21.976 1.00 71.19 133 THR A O 1
ATOM 1041 N N . PRO A 1 134 ? -11.707 5.480 23.218 1.00 66.94 134 PRO A N 1
ATOM 1042 C CA . PRO A 1 134 ? -11.359 4.287 23.978 1.00 66.94 134 PRO A CA 1
ATOM 1043 C C . PRO A 1 134 ? -12.520 3.713 24.781 1.00 66.94 134 PRO A C 1
ATOM 1045 O O . PRO A 1 134 ? -13.327 4.445 25.362 1.00 66.94 134 PRO A O 1
ATOM 1048 N N . ALA A 1 135 ? -12.496 2.393 24.882 1.00 65.62 135 ALA A N 1
ATOM 1049 C CA . ALA A 1 135 ? -13.414 1.611 25.671 1.00 65.62 135 ALA A CA 1
ATOM 1050 C C . ALA A 1 135 ? -13.380 1.899 27.156 1.00 65.62 135 ALA A C 1
ATOM 1052 O O . ALA A 1 135 ? -12.315 2.096 27.741 1.00 65.62 135 ALA A O 1
ATOM 1053 N N . PHE A 1 136 ? -14.530 1.721 27.807 1.00 64.44 136 PHE A N 1
ATOM 1054 C CA . PHE A 1 136 ? -14.524 1.401 29.237 1.00 64.44 136 PHE A CA 1
ATOM 1055 C C . PHE A 1 136 ? -14.064 -0.047 29.495 1.00 64.44 136 PHE A C 1
ATOM 1057 O O . PHE A 1 136 ? -13.625 -0.354 30.603 1.00 64.44 136 PHE A O 1
ATOM 1064 N N . ASP A 1 137 ? -14.136 -0.928 28.488 1.00 72.50 137 ASP A N 1
ATOM 1065 C CA . ASP A 1 137 ? -13.649 -2.309 28.551 1.00 72.50 137 ASP A CA 1
ATOM 1066 C C . ASP A 1 137 ? -12.155 -2.404 28.179 1.00 72.50 137 ASP A C 1
ATOM 1068 O O . ASP A 1 137 ? -11.773 -2.297 27.014 1.00 72.50 137 ASP A O 1
ATOM 1072 N N . ALA A 1 138 ? -11.286 -2.615 29.172 1.00 74.00 138 ALA A N 1
ATOM 1073 C CA . ALA A 1 138 ? -9.830 -2.520 29.005 1.00 74.00 138 ALA A CA 1
ATOM 1074 C C . ALA A 1 138 ? -9.238 -3.369 27.846 1.00 74.00 138 ALA A C 1
ATOM 1076 O O . ALA A 1 138 ? -8.407 -2.841 27.108 1.00 74.00 138 ALA A O 1
ATOM 1077 N N . PRO A 1 139 ? -9.647 -4.634 27.610 1.00 80.69 139 PRO A N 1
ATOM 1078 C CA . PRO A 1 139 ? -9.251 -5.399 26.424 1.00 80.69 139 PRO A CA 1
ATOM 1079 C C . PRO A 1 139 ? -9.602 -4.752 25.076 1.00 80.69 139 PRO A C 1
ATOM 1081 O O . PRO A 1 139 ? -8.806 -4.838 24.143 1.00 80.69 139 PRO A O 1
ATOM 1084 N N . VAL A 1 140 ? -10.772 -4.116 24.957 1.00 79.12 140 VAL A N 1
ATOM 1085 C CA . VAL A 1 140 ? -11.196 -3.433 23.722 1.00 79.12 140 VAL A CA 1
ATOM 1086 C C . VAL A 1 140 ? -10.393 -2.147 23.528 1.00 79.12 140 VAL A C 1
ATOM 1088 O O . VAL A 1 140 ? -9.939 -1.878 22.417 1.00 79.12 140 VAL A O 1
ATOM 1091 N N . GLY A 1 141 ? -10.122 -1.413 24.613 1.00 80.62 141 GLY A N 1
ATOM 1092 C CA . GLY A 1 141 ? -9.254 -0.233 24.591 1.00 80.62 141 GLY A CA 1
ATOM 1093 C C . GLY A 1 141 ? -7.841 -0.548 24.088 1.00 80.62 141 GLY A C 1
ATOM 1094 O O . GLY A 1 141 ? -7.344 0.134 23.196 1.00 80.62 141 GLY A O 1
ATOM 1095 N N . LEU A 1 142 ? -7.234 -1.639 24.571 1.00 86.44 142 LEU A N 1
ATOM 1096 C CA . LEU A 1 142 ? -5.923 -2.101 24.088 1.00 86.44 142 LEU A CA 1
ATOM 1097 C C . LEU A 1 142 ? -5.947 -2.477 22.598 1.00 86.44 142 LEU A C 1
ATOM 1099 O O . LEU A 1 142 ? -5.013 -2.161 21.867 1.00 86.44 142 LEU A O 1
ATOM 1103 N N . ALA A 1 143 ? -7.022 -3.115 22.124 1.00 87.88 143 ALA A N 1
ATOM 1104 C CA . ALA A 1 143 ? -7.165 -3.450 20.707 1.00 87.88 143 ALA A CA 1
ATOM 1105 C C . ALA A 1 143 ? -7.297 -2.202 19.813 1.00 87.88 143 ALA A C 1
ATOM 1107 O O . ALA A 1 143 ? -6.827 -2.219 18.673 1.00 87.88 143 ALA A O 1
ATOM 1108 N N . LEU A 1 144 ? -7.911 -1.121 20.312 1.00 87.75 144 LEU A N 1
ATOM 1109 C CA . LEU A 1 144 ? -7.982 0.158 19.603 1.00 87.75 144 LEU A CA 1
ATOM 1110 C C . LEU A 1 144 ? -6.608 0.838 19.529 1.00 87.75 144 LEU A C 1
ATOM 1112 O O . LEU A 1 144 ? -6.226 1.309 18.458 1.00 87.75 144 LEU A O 1
ATOM 1116 N N . GLU A 1 145 ? -5.847 0.844 20.625 1.00 89.62 145 GLU A N 1
ATOM 1117 C CA . GLU A 1 145 ? -4.461 1.338 20.635 1.00 89.62 145 GLU A CA 1
ATOM 1118 C C . GLU A 1 145 ? -3.582 0.542 19.655 1.00 89.62 145 GLU A C 1
ATOM 1120 O O . GLU A 1 145 ? -2.858 1.124 18.842 1.00 89.62 145 GLU A O 1
ATOM 1125 N N . ASP A 1 146 ? -3.708 -0.789 19.658 1.00 93.00 146 ASP A N 1
ATOM 1126 C CA . ASP A 1 146 ? -3.017 -1.670 18.715 1.00 93.00 146 ASP A CA 1
ATOM 1127 C C . ASP A 1 146 ? -3.415 -1.388 17.260 1.00 93.00 146 ASP A C 1
ATOM 1129 O O . ASP A 1 146 ? -2.554 -1.404 16.375 1.00 93.00 146 ASP A O 1
ATOM 1133 N N . LEU A 1 147 ? -4.701 -1.127 16.988 1.00 93.06 147 LEU A N 1
ATOM 1134 C CA . LEU A 1 147 ? -5.187 -0.764 15.655 1.00 93.06 147 LEU A CA 1
ATOM 1135 C C . LEU A 1 147 ? -4.560 0.551 15.189 1.00 93.06 147 LEU A C 1
ATOM 1137 O O . LEU A 1 147 ? -4.044 0.620 14.075 1.00 93.06 147 LEU A O 1
ATOM 1141 N N . GLN A 1 148 ? -4.567 1.580 16.035 1.00 91.62 148 GLN A N 1
ATOM 1142 C CA . GLN A 1 148 ? -3.970 2.875 15.711 1.00 91.62 148 GLN A CA 1
ATOM 1143 C C . GLN A 1 148 ? -2.466 2.742 15.438 1.00 91.62 148 GLN A C 1
ATOM 1145 O O . GLN A 1 148 ? -1.974 3.274 14.441 1.00 91.62 148 GLN A O 1
ATOM 1150 N N . GLY A 1 149 ? -1.747 1.966 16.254 1.00 93.81 149 GLY A N 1
ATOM 1151 C CA . GLY A 1 149 ? -0.337 1.654 16.018 1.00 93.81 149 GLY A CA 1
ATOM 1152 C C . GLY A 1 149 ? -0.104 0.885 14.712 1.00 93.81 149 GLY A C 1
ATOM 1153 O O . GLY A 1 149 ? 0.828 1.195 13.968 1.00 93.81 149 GLY A O 1
ATOM 1154 N N . ALA A 1 150 ? -0.966 -0.084 14.390 1.00 95.12 150 ALA A N 1
ATOM 1155 C CA . ALA A 1 150 ? -0.892 -0.834 13.139 1.00 95.12 150 ALA A CA 1
ATOM 1156 C C . ALA A 1 150 ? -1.138 0.052 11.907 1.00 95.12 150 ALA A C 1
ATOM 1158 O O . ALA A 1 150 ? -0.467 -0.139 10.897 1.00 95.12 150 ALA A O 1
ATOM 1159 N N . LEU A 1 151 ? -2.043 1.034 11.989 1.00 95.69 151 LEU A N 1
ATOM 1160 C CA . LEU A 1 151 ? -2.294 1.987 10.903 1.00 95.69 151 LEU A CA 1
ATOM 1161 C C . LEU A 1 151 ? -1.096 2.916 10.657 1.00 95.69 151 LEU A C 1
ATOM 1163 O O . LEU A 1 151 ? -0.746 3.157 9.508 1.00 95.69 151 LEU A O 1
ATOM 1167 N N . VAL A 1 152 ? -0.424 3.387 11.713 1.00 95.50 152 VAL A N 1
ATOM 1168 C CA . VAL A 1 152 ? 0.806 4.193 11.573 1.00 95.50 152 VAL A CA 1
ATOM 1169 C C . VAL A 1 152 ? 1.922 3.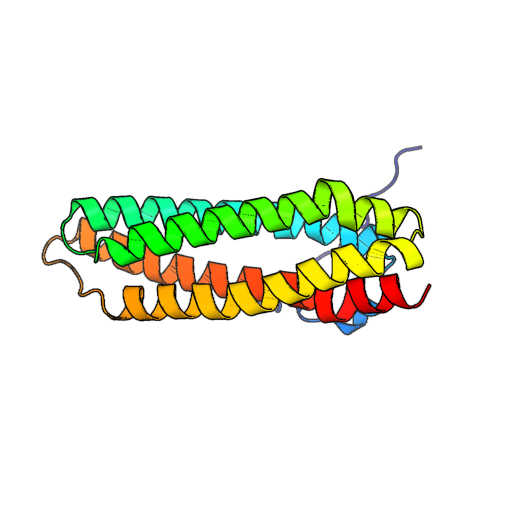385 10.906 1.00 95.50 152 VAL A C 1
ATOM 1171 O O . VAL A 1 152 ? 2.598 3.873 10.001 1.00 95.50 152 VAL A O 1
ATOM 1174 N N . GLU A 1 153 ? 2.111 2.133 11.324 1.00 94.81 153 GLU A N 1
ATOM 1175 C CA . GLU A 1 153 ? 3.115 1.262 10.707 1.00 94.81 153 GLU A CA 1
ATOM 1176 C C . GLU A 1 153 ? 2.756 0.908 9.257 1.00 94.81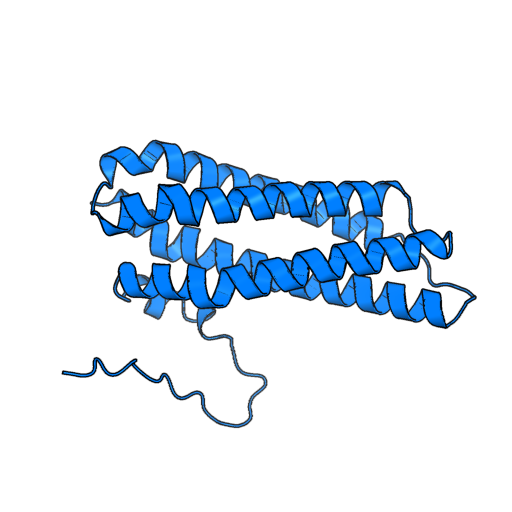 153 GLU A C 1
ATOM 1178 O O . GLU A 1 153 ? 3.638 0.864 8.398 1.00 94.81 153 GLU A O 1
ATOM 1183 N N . LEU A 1 154 ? 1.470 0.689 8.970 1.00 96.25 154 LEU A N 1
ATOM 1184 C CA . LEU A 1 154 ? 0.961 0.473 7.619 1.00 96.25 154 LEU A CA 1
ATOM 1185 C C . LEU A 1 154 ? 1.293 1.657 6.711 1.00 96.25 154 LEU A C 1
ATOM 1187 O O . LEU A 1 154 ? 1.860 1.455 5.639 1.00 96.25 154 LEU A O 1
ATOM 1191 N N . GLU A 1 155 ? 0.976 2.875 7.148 1.00 96.06 155 GLU A N 1
ATOM 1192 C CA . GLU A 1 155 ? 1.251 4.096 6.397 1.00 96.06 155 GLU A CA 1
ATOM 1193 C C . GLU A 1 155 ? 2.743 4.230 6.084 1.00 96.06 155 GLU A C 1
ATOM 1195 O O . GLU A 1 155 ? 3.133 4.422 4.929 1.00 96.06 155 GLU A O 1
ATOM 1200 N N . ARG A 1 156 ? 3.590 4.061 7.103 1.00 94.06 156 ARG A N 1
ATOM 1201 C CA . ARG A 1 156 ? 5.043 4.142 6.949 1.00 94.06 156 ARG A CA 1
ATOM 1202 C C . ARG A 1 156 ? 5.555 3.130 5.923 1.00 94.06 156 ARG A C 1
ATOM 1204 O O . ARG A 1 156 ? 6.340 3.494 5.052 1.00 94.06 156 ARG A O 1
ATOM 1211 N N . ARG A 1 157 ? 5.105 1.873 6.005 1.00 94.25 157 ARG A N 1
ATOM 1212 C CA . ARG A 1 157 ? 5.511 0.807 5.074 1.00 94.25 157 ARG A CA 1
ATOM 1213 C C . ARG A 1 157 ? 5.034 1.058 3.655 1.00 94.25 157 ARG A C 1
ATOM 1215 O O . ARG A 1 157 ? 5.815 0.886 2.724 1.00 94.25 157 ARG A O 1
ATOM 1222 N N . LEU A 1 158 ? 3.774 1.454 3.500 1.00 96.06 158 LEU A N 1
ATOM 1223 C CA . LEU A 1 158 ? 3.190 1.726 2.195 1.00 96.06 158 LEU A CA 1
ATOM 1224 C C . LEU A 1 158 ? 3.940 2.860 1.497 1.00 96.06 158 LEU A C 1
ATOM 1226 O O . LEU A 1 158 ? 4.304 2.720 0.335 1.00 96.06 158 LEU A O 1
ATOM 1230 N N . TRP A 1 159 ? 4.237 3.956 2.202 1.00 95.44 159 TRP A N 1
ATOM 1231 C CA . TRP A 1 159 ? 4.947 5.080 1.589 1.00 95.44 159 TRP A CA 1
ATOM 1232 C C . TRP A 1 159 ? 6.412 4.814 1.314 1.00 95.44 159 TRP A C 1
ATOM 1234 O O . TRP A 1 159 ? 6.941 5.369 0.353 1.00 95.44 159 TRP A O 1
ATOM 1244 N N . ALA A 1 160 ? 7.060 3.964 2.100 1.00 93.06 160 ALA A N 1
ATOM 1245 C CA . ALA A 1 160 ? 8.428 3.580 1.812 1.00 93.06 160 ALA A CA 1
ATOM 1246 C C . ALA A 1 160 ? 8.510 2.691 0.550 1.00 93.06 160 ALA A C 1
ATOM 1248 O O . ALA A 1 160 ? 9.319 2.967 -0.336 1.00 93.06 160 ALA A O 1
ATOM 1249 N N . HIS A 1 161 ? 7.576 1.746 0.388 1.00 95.75 161 HIS A N 1
ATOM 1250 C CA . HIS A 1 161 ? 7.395 0.954 -0.837 1.00 95.75 161 HIS A CA 1
ATOM 1251 C C . HIS A 1 161 ? 7.067 1.827 -2.063 1.00 95.75 161 HIS A C 1
ATOM 1253 O O . HIS A 1 161 ? 7.839 1.836 -3.021 1.00 95.75 161 HIS A O 1
ATOM 1259 N N . VAL A 1 162 ? 6.023 2.664 -1.987 1.00 96.56 162 VAL A N 1
ATOM 1260 C CA . VAL A 1 162 ? 5.633 3.582 -3.077 1.00 96.56 162 VAL A CA 1
ATOM 1261 C C . VAL A 1 162 ? 6.786 4.502 -3.474 1.00 96.56 162 VAL A C 1
ATOM 1263 O O . VAL A 1 162 ? 6.997 4.779 -4.650 1.00 96.56 162 VAL A O 1
ATOM 1266 N N . ARG A 1 163 ? 7.572 4.985 -2.506 1.00 95.62 163 ARG A N 1
ATOM 1267 C CA . ARG A 1 163 ? 8.721 5.848 -2.790 1.00 95.62 163 ARG A CA 1
ATOM 1268 C C . ARG A 1 163 ? 9.810 5.119 -3.574 1.00 95.62 163 ARG A C 1
ATOM 1270 O O . ARG A 1 163 ? 10.373 5.707 -4.496 1.00 95.62 163 ARG A O 1
ATOM 1277 N N . LEU A 1 164 ? 10.123 3.870 -3.231 1.00 96.31 164 LEU A N 1
ATOM 1278 C CA . LEU A 1 164 ? 11.085 3.067 -3.993 1.00 96.31 164 LEU A CA 1
ATOM 1279 C C . LEU A 1 164 ? 10.633 2.891 -5.450 1.00 96.31 164 LEU A C 1
ATOM 1281 O O . LEU A 1 164 ? 11.452 2.946 -6.371 1.00 96.31 164 LEU A O 1
ATOM 1285 N N . GLU A 1 165 ? 9.337 2.738 -5.677 1.00 97.31 165 GLU A N 1
ATOM 1286 C CA . GLU A 1 165 ? 8.787 2.575 -7.018 1.00 97.31 165 GLU A CA 1
ATOM 1287 C C . GLU A 1 165 ? 8.761 3.874 -7.810 1.00 97.31 165 GLU A C 1
ATOM 1289 O O . GLU A 1 165 ? 9.351 3.949 -8.892 1.00 97.31 165 GLU A O 1
ATOM 1294 N N . ASP A 1 166 ? 8.154 4.915 -7.246 1.00 97.06 166 ASP A N 1
ATOM 1295 C CA . ASP A 1 166 ? 7.964 6.210 -7.893 1.00 97.06 166 ASP A CA 1
ATOM 1296 C C . ASP A 1 166 ? 9.292 6.924 -8.156 1.00 97.06 166 ASP A C 1
ATOM 1298 O O . ASP A 1 166 ? 9.451 7.586 -9.184 1.00 97.06 166 ASP A O 1
ATOM 1302 N N . GLU A 1 167 ? 10.256 6.813 -7.236 1.00 95.69 167 GLU A N 1
ATOM 1303 C CA . GLU A 1 167 ? 11.499 7.583 -7.299 1.00 95.69 167 GLU A CA 1
ATOM 1304 C C . GLU A 1 167 ? 12.715 6.795 -7.790 1.00 95.69 167 GLU A C 1
ATOM 1306 O O . GLU A 1 167 ? 13.711 7.422 -8.179 1.00 95.69 167 GLU A O 1
ATOM 1311 N N . ALA A 1 168 ? 12.679 5.459 -7.761 1.00 95.25 168 ALA A N 1
ATOM 1312 C CA . ALA A 1 168 ? 13.787 4.631 -8.229 1.00 95.25 168 ALA A CA 1
ATOM 1313 C C . ALA A 1 168 ? 13.378 3.678 -9.356 1.00 95.25 168 ALA A C 1
ATOM 1315 O O . ALA A 1 168 ? 13.983 3.751 -10.426 1.00 95.25 168 ALA A O 1
ATOM 1316 N N . LEU A 1 169 ? 12.381 2.810 -9.171 1.00 95.94 169 LEU A N 1
ATOM 1317 C CA . LEU A 1 169 ? 12.082 1.759 -10.151 1.00 95.94 169 LEU A CA 1
ATOM 1318 C C . LEU A 1 169 ? 11.469 2.306 -11.447 1.00 95.94 169 LEU A C 1
ATOM 1320 O O . LEU A 1 169 ? 12.031 2.124 -12.530 1.00 95.94 169 LEU A O 1
ATOM 1324 N N . PHE A 1 170 ? 10.321 2.976 -11.355 1.00 95.88 170 PHE A N 1
ATOM 1325 C CA . PHE A 1 170 ? 9.536 3.389 -12.515 1.00 95.88 170 PHE A CA 1
ATOM 1326 C C . PHE A 1 170 ? 10.235 4.427 -13.395 1.00 95.88 170 PHE A C 1
ATOM 1328 O O . PHE A 1 170 ? 10.219 4.239 -14.613 1.00 95.88 170 PHE A O 1
ATOM 1335 N N . PRO A 1 171 ? 10.921 5.464 -12.868 1.00 93.62 171 PRO A N 1
ATOM 1336 C CA . PRO A 1 171 ? 11.655 6.397 -13.719 1.00 93.62 171 PRO A CA 1
ATOM 1337 C C . PRO A 1 171 ? 12.681 5.686 -14.601 1.00 93.62 171 PRO A C 1
ATOM 1339 O O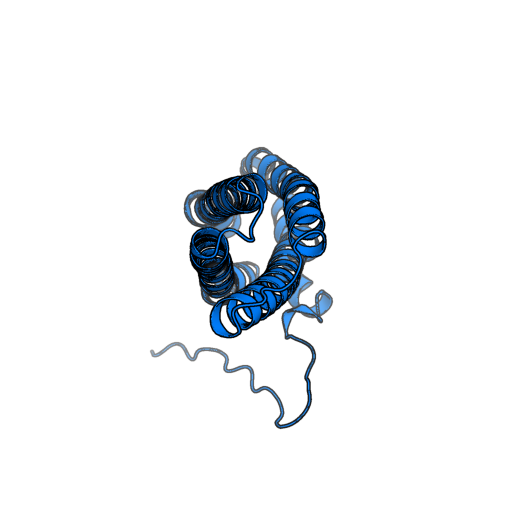 . PRO A 1 171 ? 12.817 6.011 -15.774 1.00 93.62 171 PRO A O 1
ATOM 1342 N N . ARG A 1 172 ? 13.367 4.675 -14.059 1.00 91.69 172 ARG A N 1
ATOM 1343 C CA . ARG A 1 172 ? 14.369 3.899 -14.796 1.00 91.69 172 ARG A CA 1
ATOM 1344 C C . ARG A 1 172 ? 13.722 2.967 -15.812 1.00 91.69 172 ARG A C 1
ATOM 1346 O O . ARG A 1 172 ? 14.178 2.914 -16.944 1.00 91.69 172 ARG A O 1
ATOM 1353 N N . ALA A 1 173 ? 12.626 2.310 -15.441 1.00 87.56 173 ALA A N 1
ATOM 1354 C CA . ALA A 1 173 ? 11.885 1.419 -16.331 1.00 87.56 173 ALA A CA 1
ATOM 1355 C C . ALA A 1 173 ? 11.255 2.126 -17.547 1.00 87.56 173 ALA A C 1
ATOM 1357 O O . ALA A 1 173 ? 10.968 1.480 -18.553 1.00 87.56 173 ALA A O 1
ATOM 1358 N N . LEU A 1 174 ? 10.998 3.435 -17.451 1.00 85.25 174 LEU A N 1
ATOM 1359 C CA . LEU A 1 174 ? 10.376 4.236 -18.512 1.00 85.25 174 LEU A CA 1
ATOM 1360 C C . LEU A 1 174 ? 11.383 4.944 -19.435 1.00 85.25 174 LEU A C 1
ATOM 1362 O O . LEU A 1 174 ? 10.967 5.471 -20.474 1.00 85.25 174 LEU A O 1
ATOM 1366 N N . LEU A 1 175 ? 12.662 4.995 -19.043 1.00 77.94 175 LEU A N 1
ATOM 1367 C CA . LEU A 1 175 ? 13.748 5.634 -19.797 1.00 77.94 175 LEU A CA 1
ATOM 1368 C C . LEU A 1 175 ? 14.442 4.693 -20.797 1.00 77.94 175 LEU A C 1
ATOM 1370 O O . LEU A 1 175 ? 15.203 5.192 -21.627 1.00 77.94 175 LEU A O 1
ATOM 1374 N N . ASP A 1 176 ? 14.161 3.388 -20.732 1.00 56.12 176 ASP A N 1
ATOM 1375 C CA . ASP A 1 176 ? 14.641 2.373 -21.684 1.00 56.12 176 ASP A CA 1
ATOM 1376 C C . ASP A 1 176 ? 13.870 2.376 -23.022 1.00 56.12 176 ASP A C 1
ATOM 1378 O O . ASP A 1 176 ? 12.615 2.491 -23.025 1.00 56.12 176 ASP A O 1
#

Secondary structure (DSSP, 8-state):
-PPPP---PPPSSS----TTS-HHHHHHS-HHHHHHHIIIIIHHHHHHHHHHHHHHHHHHHHTT-S-HHHHHHHHHHHHHHHHHHHHIIIIIHHHHHTT-HHHHHHHHHHHHHHHHHHHHHHHHHHHHHHHPPPPSSHHHHHHHHHHHHHHHHHHHHHHHHHHHIIIIIHHHHHH-

Solvent-accessible surface area (backbone atoms only — not comparable to full-atom values): 9880 Å² total; per-residue (Å²): 135,84,83,78,77,86,79,81,80,76,83,91,85,64,100,61,80,57,83,76,72,49,50,70,59,55,55,67,46,57,67,66,58,53,54,47,45,42,62,74,53,45,49,58,53,45,50,53,34,42,53,48,32,44,53,29,39,54,56,22,40,74,68,71,51,45,60,70,62,44,45,52,50,42,46,53,50,43,52,53,50,53,51,47,57,45,48,35,67,74,46,48,51,57,38,47,74,69,70,39,17,80,74,41,54,64,60,50,53,49,50,60,48,49,59,56,52,49,52,56,55,50,51,52,41,49,55,48,59,69,69,46,63,79,50,93,49,65,74,42,25,52,35,46,54,52,28,55,52,31,49,55,52,36,53,55,48,53,52,53,50,52,44,49,38,67,72,27,49,50,60,56,39,63,73,91

pLDDT: mean 85.07, std 18.65, range [31.11, 98.69]

Sequence (176 aa):
MRRRTPQVSLPDGALEAWPEDDIEAWRKAPIDTLIQHLVEVHHPMLRLTLDRAVALSVVVARGQELDPELGARLAAFAAVVHEHLQKEEDVVFPAIARGQGPMTRGPVAVMLKEHREHREALAEVHQLAQGATPAFDAPVGLALEDLQGALVELERRLWAHVRLEDEALFPRALLD